Protein AF-A0A5D0CTL8-F1 (afdb_monomer_lite)

pLDDT: mean 87.92, std 17.77, range [27.97, 98.62]

Organism: NCBI:txid862114

Foldseek 3Di:
DDDDDPPPPPPLPDPDQVPPPPPPPVPDPLLVVLLVVLLVCVVVVHDLVRSLVVSLVVLVPPPDDPVVSLVSSLVSCLLLQSLQSSQVSPPPDQDPDLVSNVSNLLSCLLVVNLVVSLVVLVVCCVVPPPPDDDPVSVVVSVLSNLLSQLLCVVVVNHDDDDDPDPVSLLVSLLVCLSSVVLVSSVCSQQCQDPPDPDNDDGDLQSLLSNLVSCVSLQLPVVSVVSDVVSDCPLLVDCDPPSVVNLLSVLLVCVVVLVLVVSLVSLVSNCVVPVSPVLSVLSNLLSVLSVLLVVLVVCCVPVVDDPVVVVVSVVSNVVSVVVNVVSVVDPSHDDDRSSSVVSHPDPPPPVPPD

Sequence (353 aa):
MDKPTKNLNSNRWTFLPPAEPEGVELDSDAEAELLKQGALLGSYSASDADMAESLAESLKHLNLSPDEANGVLFRTLVRLGAYRHALDRCIASVPPAEEMFRMYLRCLFHCGEPRRALEEIGVRKEQMSDRAESEAFWAELERLELLARLTLDEKGEEISAEPRSLQETIAVIRLAVEYGQIAVATKLAAAGTAHAKPPQTSDPHLACALIRALYAEGYLDLAKEQLARLGHGFLRDNRSPFRETAYIYGEMLHDDGLYDEAAAIFESLAATCPDMAEARFAAGSCYLQAALSRLAGRISLYRPDETERAKIDKHLNELNQALEIISTVPWHTEWTYAQRRNFPRKDDDHRPH

InterPro domains:
  IPR011990 Tetratricopeptide-like helical domain superfamily [G3DSA:1.25.40.10] (44-331)

Secondary structure (DSSP, 8-state):
-PPP------------SS---TT---S-HHHHHHHHHHHHHHHTT--HHHHHHHHHHHHTTS---HHHHHHHHHHHHHHTT-HHHHHHHS-SS--SSHHHHHHHHHHHHHTT-HHHHHHHHHHHHHHTTTS---HHHHHHHHHHHHHHHHHHHHTT-S-----SSHHHHHHHHHHHHHTT-HHHHHHHHHT--TTSSSTTS--HHHHHHHHHHHHHTT-HHHHHHHHHHH-GGGGG--STTHHHHHHHHHHHHHHTT-HHHHHHHHHHHHHH-TT-HHHHHHHHHHHHHHHHHHHHHHHHHH---HHHHHHHHHHHHHHHHHHHHHHTS--SPPPPHHHHTTS----------

Structure (mmCIF, N/CA/C/O backbone):
data_AF-A0A5D0CTL8-F1
#
_entry.id   AF-A0A5D0CTL8-F1
#
loop_
_atom_site.group_PDB
_atom_site.id
_atom_site.type_symbol
_atom_site.label_atom_id
_atom_site.label_alt_id
_atom_site.label_comp_id
_atom_site.label_asym_id
_atom_site.label_entity_id
_atom_site.label_seq_id
_atom_site.pdbx_PDB_ins_code
_atom_site.Cartn_x
_atom_site.Cartn_y
_atom_site.Cartn_z
_atom_site.occupancy
_atom_site.B_iso_or_equiv
_atom_site.auth_seq_id
_atom_site.auth_comp_id
_atom_site.auth_asym_id
_atom_site.auth_atom_id
_atom_site.pdbx_PDB_model_num
ATOM 1 N N . MET A 1 1 ? 38.032 18.093 28.305 1.00 41.78 1 MET A N 1
ATOM 2 C CA . MET A 1 1 ? 36.768 17.414 28.666 1.00 41.78 1 MET A CA 1
ATOM 3 C C . MET A 1 1 ? 35.796 17.699 27.541 1.00 41.78 1 MET A C 1
ATOM 5 O O . MET A 1 1 ? 35.070 18.686 27.597 1.00 41.78 1 MET A O 1
ATOM 9 N N . ASP A 1 2 ? 35.877 16.896 26.485 1.00 35.72 2 ASP A N 1
ATOM 10 C CA . ASP A 1 2 ? 35.046 17.061 25.297 1.00 35.72 2 ASP A CA 1
ATOM 11 C C . ASP A 1 2 ? 33.645 16.535 25.581 1.00 35.72 2 ASP A C 1
ATOM 13 O O . ASP A 1 2 ? 33.457 15.392 26.003 1.00 35.72 2 ASP A O 1
ATOM 17 N N . LYS A 1 3 ? 32.655 17.411 25.410 1.00 31.06 3 LYS A N 1
ATOM 18 C CA . LYS A 1 3 ? 31.248 17.033 25.486 1.00 31.06 3 LYS A CA 1
ATOM 19 C C . LYS A 1 3 ? 30.915 16.238 24.221 1.00 31.06 3 LYS A C 1
ATOM 21 O O . LYS A 1 3 ? 31.167 16.751 23.132 1.00 31.06 3 LYS A O 1
ATOM 26 N N . PRO A 1 4 ? 30.330 15.036 24.329 1.00 35.66 4 PRO A N 1
ATOM 27 C CA . PRO A 1 4 ? 29.901 14.299 23.156 1.00 35.66 4 PRO A CA 1
ATOM 28 C C . PRO A 1 4 ? 28.738 15.056 22.512 1.00 35.66 4 PRO A C 1
ATOM 30 O O . PRO A 1 4 ? 27.681 15.248 23.119 1.00 35.66 4 PRO A O 1
ATOM 33 N N . THR A 1 5 ? 28.949 15.510 21.281 1.00 30.55 5 THR A N 1
ATOM 34 C CA . THR A 1 5 ? 27.898 15.980 20.385 1.00 30.55 5 THR A CA 1
ATOM 35 C C . THR A 1 5 ? 26.961 14.808 20.115 1.00 30.55 5 THR A C 1
ATOM 37 O O . THR A 1 5 ? 27.287 13.867 19.394 1.00 30.55 5 THR A O 1
ATOM 40 N N . LYS A 1 6 ? 25.783 14.830 20.748 1.00 33.25 6 LYS A N 1
ATOM 41 C CA . LYS A 1 6 ? 24.680 13.940 20.386 1.00 33.25 6 LYS A CA 1
ATOM 42 C C . LYS A 1 6 ? 24.258 14.303 18.967 1.00 33.25 6 LYS A C 1
ATOM 44 O O . LYS A 1 6 ? 23.601 15.319 18.761 1.00 33.25 6 LYS A O 1
ATOM 49 N N . ASN A 1 7 ? 24.663 13.474 18.012 1.00 28.08 7 ASN A N 1
ATOM 50 C CA . ASN A 1 7 ? 24.142 13.480 16.656 1.00 28.08 7 ASN A CA 1
ATOM 51 C C . ASN A 1 7 ? 22.674 13.031 16.731 1.00 28.08 7 ASN A C 1
ATOM 53 O O . ASN A 1 7 ? 22.358 11.845 16.659 1.00 28.08 7 ASN A O 1
ATOM 57 N N . LEU A 1 8 ? 21.778 13.985 16.983 1.00 29.86 8 LEU A N 1
ATOM 58 C CA . LEU A 1 8 ? 20.336 13.821 16.848 1.00 29.86 8 LEU A CA 1
ATOM 59 C C . LEU A 1 8 ? 20.000 13.878 15.353 1.00 29.86 8 LEU A C 1
ATOM 61 O O . LEU A 1 8 ? 19.366 14.818 14.890 1.00 29.86 8 LEU A O 1
ATOM 65 N N . ASN A 1 9 ? 20.414 12.857 14.599 1.00 27.97 9 ASN A N 1
ATOM 66 C CA . ASN A 1 9 ? 19.669 12.480 13.401 1.00 27.97 9 ASN A CA 1
ATOM 67 C C . ASN A 1 9 ? 18.379 11.830 13.904 1.00 27.97 9 ASN A C 1
ATOM 69 O O . ASN A 1 9 ? 18.273 10.608 14.018 1.00 27.97 9 ASN A O 1
ATOM 73 N N . SER A 1 10 ? 17.418 12.667 14.303 1.00 31.02 10 SER A N 1
ATOM 74 C CA . SER A 1 10 ? 16.042 12.223 14.438 1.00 31.02 10 SER A CA 1
ATOM 75 C C . SER A 1 10 ? 15.565 11.941 13.021 1.00 31.02 10 SER A C 1
ATOM 77 O O . SER A 1 10 ? 15.147 12.854 12.308 1.00 31.02 10 SER A O 1
ATOM 79 N N . ASN A 1 11 ? 15.670 10.686 12.593 1.00 32.16 11 ASN A N 1
ATOM 80 C CA . ASN A 1 11 ? 14.839 10.204 11.506 1.00 32.16 11 ASN A CA 1
ATOM 81 C C . ASN A 1 11 ? 13.401 10.432 11.974 1.00 32.16 11 ASN A C 1
ATOM 83 O O . ASN A 1 11 ? 12.892 9.734 12.851 1.00 32.16 11 ASN A O 1
ATOM 87 N N . ARG A 1 12 ? 12.814 11.519 11.478 1.00 32.44 12 ARG A N 1
ATOM 88 C CA . ARG A 1 12 ? 11.420 11.878 11.663 1.00 32.44 12 ARG A CA 1
ATOM 89 C C . ARG A 1 12 ? 10.669 10.866 10.812 1.00 32.44 12 ARG A C 1
ATOM 91 O O . ARG A 1 12 ? 10.484 11.065 9.622 1.00 32.44 12 ARG A O 1
ATOM 98 N N . TRP A 1 13 ? 10.396 9.707 11.398 1.00 43.66 13 TRP A N 1
ATOM 99 C CA . TRP A 1 13 ? 9.641 8.650 10.748 1.00 43.66 13 TRP A CA 1
ATOM 100 C C . TRP A 1 13 ? 8.184 9.074 10.768 1.00 43.66 13 TRP A C 1
ATOM 102 O O . TRP A 1 13 ? 7.419 8.671 11.637 1.00 43.66 13 TRP A O 1
ATOM 112 N N . THR A 1 14 ? 7.818 9.940 9.835 1.00 38.75 14 THR A N 1
ATOM 113 C CA . THR A 1 14 ? 6.444 9.979 9.371 1.00 38.75 14 THR A CA 1
ATOM 114 C C . THR A 1 14 ? 6.107 8.553 8.940 1.00 38.75 14 THR A C 1
ATOM 116 O O . THR A 1 14 ? 6.868 7.937 8.184 1.00 38.75 14 THR A O 1
ATOM 119 N N . PHE A 1 15 ? 5.010 8.001 9.462 1.00 44.38 15 PHE A N 1
ATOM 120 C CA . PHE A 1 15 ? 4.271 6.925 8.804 1.00 44.38 15 PHE A CA 1
ATOM 121 C C . PHE A 1 15 ? 3.828 7.485 7.452 1.00 44.38 15 PHE A C 1
ATOM 123 O O . PHE A 1 15 ? 2.702 7.932 7.277 1.00 44.38 15 PHE A O 1
ATOM 130 N N . LEU A 1 16 ? 4.777 7.618 6.527 1.00 36.91 16 LEU A N 1
ATOM 131 C CA . LEU A 1 16 ? 4.457 8.000 5.177 1.00 36.91 16 LEU A CA 1
ATOM 132 C C . LEU A 1 16 ? 3.704 6.796 4.599 1.00 36.91 16 LEU A C 1
ATOM 134 O O . LEU A 1 16 ? 4.170 5.661 4.789 1.00 36.91 16 LEU A O 1
ATOM 138 N N . PRO A 1 17 ? 2.595 7.009 3.867 1.00 40.16 17 PRO A N 1
ATOM 139 C CA . PRO A 1 17 ? 2.217 6.070 2.806 1.00 40.16 17 PRO A CA 1
ATOM 140 C C . PRO A 1 17 ? 3.486 5.646 2.040 1.00 40.16 17 PRO A C 1
ATOM 142 O O . PRO A 1 17 ? 4.448 6.422 2.057 1.00 40.16 17 PRO A O 1
ATOM 145 N N . PRO A 1 18 ? 3.553 4.433 1.443 1.00 42.66 18 PRO A N 1
ATOM 146 C CA . PRO A 1 18 ? 4.767 3.943 0.772 1.00 42.66 18 PRO A CA 1
ATOM 147 C C . PRO A 1 18 ? 5.396 5.099 0.023 1.00 42.66 18 PRO A C 1
ATOM 149 O O . PRO A 1 18 ? 4.688 5.688 -0.789 1.00 42.66 18 PRO A O 1
ATOM 152 N N . ALA A 1 19 ? 6.609 5.494 0.443 1.00 39.91 19 ALA A N 1
ATOM 153 C CA . ALA A 1 19 ? 7.150 6.814 0.152 1.00 39.91 19 ALA A CA 1
ATOM 154 C C . ALA A 1 19 ? 6.839 7.140 -1.303 1.00 39.91 19 ALA A C 1
ATOM 156 O O . ALA A 1 19 ? 7.394 6.489 -2.193 1.00 39.91 19 ALA A O 1
ATOM 157 N N . GLU A 1 20 ? 5.901 8.070 -1.539 1.00 43.56 20 GLU A N 1
ATOM 158 C CA . GLU A 1 20 ? 5.804 8.655 -2.865 1.00 43.56 20 GLU A CA 1
ATOM 159 C C . GLU A 1 20 ? 7.230 9.106 -3.144 1.00 43.56 20 GLU A C 1
ATOM 161 O O . GLU A 1 20 ? 7.790 9.784 -2.274 1.00 43.56 20 GLU A O 1
ATOM 166 N N . PRO A 1 21 ? 7.869 8.591 -4.211 1.00 46.09 21 PRO A N 1
ATOM 167 C CA . PRO A 1 21 ? 9.310 8.683 -4.383 1.00 46.09 21 PRO A CA 1
ATOM 168 C C . PRO A 1 21 ? 9.728 10.123 -4.099 1.00 46.09 21 PRO A C 1
ATOM 170 O O . PRO A 1 21 ? 9.297 11.035 -4.804 1.00 46.09 21 PRO A O 1
ATOM 173 N N . GLU A 1 22 ? 10.432 10.320 -2.973 1.00 36.62 22 GLU A N 1
ATOM 174 C CA . GLU A 1 22 ? 10.649 11.644 -2.388 1.00 36.62 22 GLU A CA 1
ATOM 175 C C . GLU A 1 22 ? 11.266 12.544 -3.464 1.00 36.62 22 GLU A C 1
ATOM 177 O O . GLU A 1 22 ? 12.404 12.333 -3.879 1.00 36.62 22 GLU A O 1
ATOM 182 N N . GLY A 1 23 ? 10.497 13.526 -3.941 1.00 41.72 23 GLY A N 1
ATOM 183 C CA . GLY A 1 23 ? 10.960 14.497 -4.931 1.00 41.72 23 GLY A CA 1
ATOM 184 C C . GLY A 1 23 ? 10.548 14.259 -6.384 1.00 41.72 23 GLY A C 1
ATOM 185 O O . GLY A 1 23 ? 11.044 14.984 -7.242 1.00 41.72 23 GLY A O 1
ATOM 186 N N . VAL A 1 24 ? 9.632 13.334 -6.691 1.00 46.97 24 VAL A N 1
ATOM 187 C CA . VAL A 1 24 ? 8.943 13.385 -7.991 1.00 46.97 24 VAL A CA 1
ATOM 188 C C . VAL A 1 24 ? 7.850 14.445 -7.881 1.00 46.97 24 VAL A C 1
ATOM 190 O O . VAL A 1 24 ? 6.705 14.136 -7.551 1.00 46.97 24 VAL A O 1
ATOM 193 N N . GLU A 1 25 ? 8.212 15.718 -8.099 1.00 50.00 25 GLU A N 1
ATOM 194 C CA . GLU A 1 25 ? 7.218 16.731 -8.466 1.00 50.00 25 GLU A CA 1
ATOM 195 C C . GLU A 1 25 ? 6.338 16.089 -9.543 1.00 50.00 25 GLU A C 1
ATOM 197 O O . GLU A 1 25 ? 6.860 15.525 -10.504 1.00 50.00 25 GLU A O 1
ATOM 202 N N . LEU A 1 26 ? 5.018 16.054 -9.332 1.00 54.09 26 LEU A N 1
ATOM 203 C CA . LEU A 1 26 ? 4.078 15.625 -10.363 1.00 54.09 26 LEU A CA 1
ATOM 204 C C . LEU A 1 26 ? 4.357 16.510 -11.576 1.00 54.09 26 LEU A C 1
ATOM 206 O O . LEU A 1 26 ? 3.911 17.652 -11.623 1.00 54.09 26 LEU A O 1
ATOM 210 N N . ASP A 1 27 ? 5.142 15.981 -12.515 1.00 59.50 27 ASP A N 1
ATOM 211 C CA . ASP A 1 27 ? 5.847 16.737 -13.561 1.00 59.50 27 ASP A CA 1
ATOM 212 C C . ASP A 1 27 ? 4.871 17.435 -14.532 1.00 59.50 27 ASP A C 1
ATOM 214 O O . ASP A 1 27 ? 5.261 18.169 -15.436 1.00 59.50 27 ASP A O 1
ATOM 218 N N . SER A 1 28 ? 3.562 17.223 -14.350 1.00 80.31 28 SER A N 1
ATOM 219 C CA . SER A 1 28 ? 2.508 18.036 -14.942 1.00 80.31 28 SER A CA 1
ATOM 220 C C . SER A 1 28 ? 1.191 17.919 -14.162 1.00 80.31 28 SER A C 1
ATOM 222 O O . SER A 1 28 ? 0.794 16.824 -13.759 1.00 80.31 28 SER A O 1
ATOM 224 N N . ASP A 1 29 ? 0.439 19.022 -14.071 1.00 91.06 29 ASP A N 1
ATOM 225 C CA . ASP A 1 29 ? -0.968 19.045 -13.619 1.00 91.06 29 ASP A CA 1
ATOM 226 C C . ASP A 1 29 ? -1.846 18.019 -14.370 1.00 91.06 29 ASP A C 1
ATOM 228 O O . ASP A 1 29 ? -2.849 17.528 -13.851 1.00 91.06 29 ASP A O 1
ATOM 232 N N . ALA A 1 30 ? -1.443 17.662 -15.595 1.00 92.12 30 ALA A N 1
ATOM 233 C CA . ALA A 1 30 ? -2.101 16.662 -16.426 1.00 92.12 30 ALA A CA 1
ATOM 234 C C . ALA A 1 30 ? -2.090 15.263 -15.795 1.00 92.12 30 ALA A C 1
ATOM 236 O O . ALA A 1 30 ? -3.110 14.579 -15.814 1.00 92.12 30 ALA A O 1
ATOM 237 N N . GLU A 1 31 ? -0.961 14.832 -15.229 1.00 93.88 31 GLU A N 1
ATOM 238 C CA . GLU A 1 31 ? -0.855 13.505 -14.616 1.00 93.88 31 GLU A CA 1
ATOM 239 C C . GLU A 1 31 ? -1.749 13.399 -13.373 1.00 93.88 31 GLU A C 1
ATOM 241 O O . GLU A 1 31 ? -2.466 12.414 -13.211 1.00 93.88 31 GLU A O 1
ATOM 246 N N . ALA A 1 32 ? -1.778 14.440 -12.537 1.00 93.88 32 ALA A N 1
ATOM 247 C CA . ALA A 1 32 ? -2.637 14.492 -11.354 1.00 93.88 32 ALA A CA 1
ATOM 248 C C . ALA A 1 32 ? -4.134 14.411 -11.715 1.00 93.88 32 ALA A C 1
ATOM 250 O O . ALA A 1 32 ? -4.887 13.655 -11.092 1.00 93.88 32 ALA A O 1
ATOM 251 N N . GLU A 1 33 ? -4.567 15.143 -12.748 1.00 95.75 33 GLU A N 1
ATOM 252 C CA . GLU A 1 33 ? -5.960 15.107 -13.206 1.00 95.75 33 GLU A CA 1
ATOM 253 C C . GLU A 1 33 ? -6.328 13.739 -13.799 1.00 95.75 33 GLU A C 1
ATOM 255 O O . GLU A 1 33 ? -7.396 13.200 -13.502 1.00 95.75 33 GLU A O 1
ATOM 260 N N . LEU A 1 34 ? -5.426 13.118 -14.566 1.00 96.38 34 LEU A N 1
ATOM 261 C CA . LEU A 1 34 ? -5.650 11.777 -15.110 1.00 96.38 34 LEU A CA 1
ATOM 262 C C . LEU A 1 34 ? -5.671 10.699 -14.024 1.00 96.38 34 LEU A C 1
ATOM 264 O O . LEU A 1 34 ? -6.481 9.779 -14.113 1.00 96.38 34 LEU A O 1
ATOM 268 N N . LEU A 1 35 ? -4.845 10.809 -12.979 1.00 96.31 35 LEU A N 1
ATOM 269 C CA . LEU A 1 35 ? -4.902 9.906 -11.825 1.00 96.31 35 LEU A CA 1
ATOM 270 C C . LEU A 1 35 ? -6.258 9.997 -11.125 1.00 96.31 35 LEU A C 1
ATOM 272 O O . LEU A 1 35 ? -6.870 8.972 -10.819 1.00 96.31 35 LEU A O 1
ATOM 276 N N . LYS A 1 36 ? -6.769 11.215 -10.927 1.00 96.00 36 LYS A N 1
ATOM 277 C CA . LYS A 1 36 ? -8.095 11.446 -10.350 1.00 96.00 36 LYS A CA 1
ATOM 278 C C . LYS A 1 36 ? -9.208 10.886 -11.241 1.00 96.00 36 LYS A C 1
ATOM 280 O O . LYS A 1 36 ? -10.100 10.202 -10.737 1.00 96.00 36 LYS A O 1
ATOM 285 N N . GLN A 1 37 ? -9.148 11.128 -12.552 1.00 97.31 37 GLN A N 1
ATOM 286 C CA . GLN A 1 37 ? -10.101 10.575 -13.519 1.00 97.31 37 GLN A CA 1
ATOM 287 C C . GLN A 1 37 ? -10.050 9.040 -13.538 1.00 97.31 37 GLN A C 1
ATOM 289 O O . GLN A 1 37 ? -11.091 8.389 -13.485 1.00 97.31 37 GLN A O 1
ATOM 294 N N . GLY A 1 38 ? -8.855 8.452 -13.569 1.00 97.19 38 GLY A N 1
ATOM 295 C CA . GLY A 1 38 ? -8.651 7.006 -13.576 1.00 97.19 38 GLY A CA 1
ATOM 296 C C . GLY A 1 38 ? -9.162 6.337 -12.302 1.00 97.19 38 GLY A C 1
ATOM 297 O O . GLY A 1 38 ? -9.884 5.344 -12.377 1.00 97.19 38 GLY A O 1
ATOM 298 N N . ALA A 1 39 ? -8.887 6.927 -11.136 1.00 95.25 39 ALA A N 1
ATOM 299 C CA . ALA A 1 39 ? -9.429 6.459 -9.863 1.00 95.25 39 ALA A CA 1
ATOM 300 C C . ALA A 1 39 ? -10.966 6.539 -9.824 1.00 95.25 39 ALA A C 1
ATOM 302 O O . ALA A 1 39 ? -11.623 5.628 -9.312 1.00 95.25 39 ALA A O 1
ATOM 303 N N . LEU A 1 40 ? -11.554 7.592 -10.407 1.00 96.25 40 LEU A N 1
ATOM 304 C CA . LEU A 1 40 ? -13.005 7.733 -10.520 1.00 96.25 40 LEU A CA 1
ATOM 305 C C . LEU A 1 40 ? -13.606 6.641 -11.420 1.00 96.25 40 LEU A C 1
ATOM 307 O O . LEU A 1 40 ? -14.538 5.960 -10.996 1.00 96.25 40 LEU A O 1
ATOM 311 N N . LEU A 1 41 ? -13.053 6.425 -12.619 1.00 96.31 41 LEU A N 1
ATOM 312 C CA . LEU A 1 41 ? -13.470 5.349 -13.534 1.00 96.31 41 LEU A CA 1
ATOM 313 C C . LEU A 1 41 ? -13.394 3.978 -12.857 1.00 96.31 41 LEU A C 1
ATOM 315 O O . LEU A 1 41 ? -14.318 3.171 -12.947 1.00 96.31 41 LEU A O 1
ATOM 319 N N . GLY A 1 42 ? -12.317 3.758 -12.114 1.00 93.38 42 GLY A N 1
ATOM 320 C CA . GLY A 1 42 ? -12.112 2.572 -11.310 1.00 93.38 42 GLY A CA 1
ATOM 321 C C . GLY A 1 42 ? -13.183 2.331 -10.251 1.00 93.38 42 GLY A C 1
ATOM 322 O O . GLY A 1 42 ? -13.665 1.211 -10.096 1.00 93.38 42 GLY A O 1
ATOM 323 N N . SER A 1 43 ? -13.627 3.387 -9.562 1.00 91.88 43 SER A N 1
ATOM 324 C CA . SER A 1 43 ? -14.717 3.274 -8.583 1.00 91.88 43 SER A CA 1
ATOM 325 C C . SER A 1 43 ? -16.068 2.915 -9.219 1.00 91.88 43 SER A C 1
ATOM 327 O O . SER A 1 43 ? -16.917 2.319 -8.558 1.00 91.88 43 SER A O 1
ATOM 329 N N . TYR A 1 44 ? -16.239 3.183 -10.519 1.00 94.62 44 TYR A N 1
ATOM 330 C CA . TYR A 1 44 ? -17.366 2.711 -11.330 1.00 94.62 44 TYR A CA 1
ATOM 331 C C . TYR A 1 44 ? -17.141 1.330 -11.966 1.00 94.62 44 TYR A C 1
ATOM 333 O O . TYR A 1 44 ? -17.900 0.936 -12.848 1.00 94.62 44 TYR A O 1
ATOM 341 N N . SER A 1 45 ? -16.137 0.572 -11.511 1.00 93.31 45 SER A N 1
ATOM 342 C CA . SER A 1 45 ? -15.815 -0.772 -12.016 1.00 93.31 45 SER A CA 1
ATOM 343 C C . SER A 1 45 ? -15.478 -0.819 -13.514 1.00 93.31 45 SER A C 1
ATOM 345 O O . SER A 1 45 ? -15.703 -1.841 -14.163 1.00 93.31 45 SER A O 1
ATOM 347 N N . ALA A 1 46 ? -14.944 0.272 -14.078 1.00 95.38 46 ALA A N 1
ATOM 348 C CA . ALA A 1 46 ? -14.417 0.257 -15.440 1.00 95.38 46 ALA A CA 1
ATOM 349 C C . ALA A 1 46 ? -13.284 -0.775 -15.561 1.00 95.38 46 ALA A C 1
ATOM 351 O O . ALA A 1 46 ? -12.464 -0.915 -14.648 1.00 95.38 46 ALA A O 1
ATOM 352 N N . SER A 1 47 ? -13.224 -1.485 -16.691 1.00 96.56 47 SER A N 1
ATOM 353 C CA . SER A 1 47 ? -12.099 -2.379 -16.961 1.00 96.56 47 SER A CA 1
ATOM 354 C C . SER A 1 47 ? -10.813 -1.572 -17.167 1.00 96.56 47 SER A C 1
ATOM 356 O O . SER A 1 47 ? -10.854 -0.397 -17.538 1.00 96.56 47 SER A O 1
ATOM 358 N N . ASP A 1 48 ? -9.652 -2.199 -16.970 1.00 96.81 48 ASP A N 1
ATOM 359 C CA . ASP A 1 48 ? -8.370 -1.521 -17.204 1.00 96.81 48 ASP A CA 1
ATOM 360 C C . ASP A 1 48 ? -8.212 -1.074 -18.671 1.00 96.81 48 ASP A C 1
ATOM 362 O O . ASP A 1 48 ? -7.563 -0.064 -18.942 1.00 96.81 48 ASP A O 1
ATOM 366 N N . ALA A 1 49 ? -8.845 -1.788 -19.610 1.00 97.19 49 ALA A N 1
ATOM 367 C CA . ALA A 1 49 ? -8.874 -1.429 -21.023 1.00 97.19 49 ALA A CA 1
ATOM 368 C C . ALA A 1 49 ? -9.693 -0.152 -21.266 1.00 97.19 49 ALA A C 1
ATOM 370 O O . ALA A 1 49 ? -9.183 0.786 -21.881 1.00 97.19 49 ALA A O 1
ATOM 371 N N . ASP A 1 50 ? -10.918 -0.089 -20.730 1.00 97.62 50 ASP A N 1
ATOM 372 C CA . ASP A 1 50 ? -11.792 1.089 -20.852 1.00 97.62 50 ASP A CA 1
ATOM 373 C C . ASP A 1 50 ? -11.162 2.309 -20.173 1.00 97.62 50 ASP A C 1
ATOM 375 O O . ASP A 1 50 ? -11.210 3.427 -20.690 1.00 97.62 50 ASP A O 1
ATOM 379 N N . MET A 1 51 ? -10.524 2.090 -19.018 1.00 97.62 51 MET A N 1
ATOM 380 C CA . MET A 1 51 ? -9.773 3.117 -18.306 1.00 97.62 51 MET A CA 1
ATOM 381 C C . MET A 1 51 ? -8.623 3.647 -19.167 1.00 97.62 51 MET A C 1
ATOM 383 O O . MET A 1 51 ? -8.505 4.857 -19.348 1.00 97.62 51 MET A O 1
ATOM 387 N N . ALA A 1 52 ? -7.800 2.765 -19.741 1.00 97.44 52 ALA A N 1
ATOM 388 C CA . ALA A 1 52 ? -6.686 3.167 -20.594 1.00 97.44 52 ALA A CA 1
ATOM 389 C C . ALA A 1 52 ? -7.141 3.913 -21.856 1.00 97.44 52 ALA A C 1
ATOM 391 O O . ALA A 1 52 ? -6.502 4.891 -22.245 1.00 97.44 52 ALA A O 1
ATOM 392 N N . GLU A 1 53 ? -8.239 3.490 -22.485 1.00 97.81 53 GLU A N 1
ATOM 393 C CA . GLU A 1 53 ? -8.808 4.178 -23.647 1.00 97.81 53 GLU A CA 1
ATOM 394 C C . GLU A 1 53 ? -9.366 5.557 -23.276 1.00 97.81 53 GLU A C 1
ATOM 396 O O . GLU A 1 53 ? -9.048 6.543 -23.942 1.00 97.81 53 GLU A O 1
ATOM 401 N N . SER A 1 54 ? -10.115 5.657 -22.175 1.00 97.88 54 SER A N 1
ATOM 402 C CA . SER A 1 54 ? -10.675 6.929 -21.712 1.00 97.88 54 SER A CA 1
ATOM 403 C C . SER A 1 54 ? -9.590 7.943 -21.342 1.00 97.88 54 SER A C 1
ATOM 405 O O . SER A 1 54 ? -9.691 9.106 -21.731 1.00 97.88 54 SER A O 1
ATOM 407 N N . LEU A 1 55 ? -8.536 7.516 -20.640 1.00 97.50 55 LEU A N 1
ATOM 408 C CA . LEU A 1 55 ? -7.413 8.391 -20.290 1.00 97.50 55 LEU A CA 1
ATOM 409 C C . LEU A 1 55 ? -6.615 8.814 -21.532 1.00 97.50 55 LEU A C 1
ATOM 411 O O . LEU A 1 55 ? -6.201 9.969 -21.637 1.00 97.50 55 LEU A O 1
ATOM 415 N N . ALA A 1 56 ? -6.441 7.911 -22.502 1.00 96.88 56 ALA A N 1
ATOM 416 C CA . ALA A 1 56 ? -5.814 8.240 -23.779 1.00 96.88 56 ALA A CA 1
ATOM 417 C C . ALA A 1 56 ? -6.631 9.264 -24.586 1.00 96.88 56 ALA A C 1
ATOM 419 O O . ALA A 1 56 ? -6.044 10.118 -25.248 1.00 96.88 56 ALA A O 1
ATOM 420 N N . GLU A 1 57 ? -7.965 9.202 -24.535 1.00 97.50 57 GLU A N 1
ATOM 421 C CA . GLU A 1 57 ? -8.832 10.198 -25.173 1.00 97.50 57 GLU A CA 1
ATOM 422 C C . GLU A 1 57 ? -8.707 11.566 -24.492 1.00 97.50 57 GLU A C 1
ATOM 424 O O . GLU A 1 57 ? -8.500 12.565 -25.180 1.00 97.50 57 GLU A O 1
ATOM 429 N N . SER A 1 58 ? -8.725 11.614 -23.153 1.00 97.00 58 SER A N 1
ATOM 430 C CA . SER A 1 58 ? -8.523 12.856 -22.389 1.00 97.00 58 SER A CA 1
ATOM 431 C C . SER A 1 58 ? -7.217 13.565 -22.766 1.00 97.00 58 SER A C 1
ATOM 433 O O . SER A 1 58 ? -7.187 14.789 -22.907 1.00 97.00 58 SER A O 1
ATOM 435 N N . LEU A 1 59 ? -6.143 12.803 -22.993 1.00 96.12 59 LEU A N 1
ATOM 436 C CA . LEU A 1 59 ? -4.839 13.337 -23.388 1.00 96.12 59 LEU A CA 1
ATOM 437 C C . LEU A 1 59 ? -4.838 14.032 -24.755 1.00 96.12 59 LEU A C 1
ATOM 439 O O . LEU A 1 59 ? -4.042 14.947 -24.948 1.00 96.12 59 LEU A O 1
ATOM 443 N N . LYS A 1 60 ? -5.732 13.674 -25.689 1.00 96.31 60 LYS A N 1
ATOM 444 C CA . LYS A 1 60 ? -5.809 14.322 -27.017 1.00 96.31 60 LYS A CA 1
ATOM 445 C C . LYS A 1 60 ? -6.213 15.793 -26.941 1.00 96.31 60 LYS A C 1
ATOM 447 O O . LYS A 1 60 ? -5.991 16.542 -27.890 1.00 96.31 60 LYS A O 1
ATOM 452 N N . HIS A 1 61 ? -6.832 16.199 -25.836 1.00 95.44 61 HIS A N 1
ATOM 453 C CA . HIS A 1 61 ? -7.220 17.584 -25.586 1.00 95.44 61 HIS A CA 1
ATOM 454 C C . HIS A 1 61 ? -6.103 18.408 -24.940 1.00 95.44 61 HIS A C 1
ATOM 456 O O . HIS A 1 61 ? -6.214 19.632 -24.866 1.00 95.44 61 HIS A O 1
ATOM 462 N N . LEU A 1 62 ? -5.027 17.757 -24.492 1.00 92.44 62 LEU A N 1
ATOM 463 C CA . LEU A 1 62 ? -3.835 18.422 -23.994 1.00 92.44 62 LEU A CA 1
ATOM 464 C C . LEU A 1 62 ? -2.878 18.635 -25.170 1.00 92.44 62 LEU A C 1
ATOM 466 O O . LEU A 1 62 ? -2.650 17.730 -25.967 1.00 92.44 62 LEU A O 1
ATOM 470 N N . ASN A 1 63 ? -2.308 19.834 -25.295 1.00 94.00 63 ASN A N 1
ATOM 471 C CA . ASN A 1 63 ? -1.369 20.184 -26.370 1.00 94.00 63 ASN A CA 1
ATOM 472 C C . ASN A 1 63 ? 0.025 19.550 -26.157 1.00 94.00 63 ASN A C 1
ATOM 474 O O . ASN A 1 63 ? 1.036 20.247 -26.214 1.00 94.00 63 ASN A O 1
ATOM 478 N N . LEU A 1 64 ? 0.077 18.252 -25.860 1.00 93.25 64 LEU A N 1
ATOM 479 C CA . LEU A 1 64 ? 1.297 17.478 -25.642 1.00 93.25 64 LEU A CA 1
ATOM 480 C C . LEU A 1 64 ? 1.765 16.843 -26.953 1.00 93.25 64 LEU A C 1
ATOM 482 O O . LEU A 1 64 ? 0.958 16.509 -27.826 1.00 93.25 64 LEU A O 1
ATOM 486 N N . SER A 1 65 ? 3.073 16.635 -27.093 1.00 92.75 65 SER A N 1
ATOM 487 C CA . SER A 1 65 ? 3.585 15.781 -28.164 1.00 92.75 65 SER A CA 1
ATOM 488 C C . SER A 1 65 ? 3.146 14.319 -27.953 1.00 92.75 65 SER A C 1
ATOM 490 O O . SER A 1 65 ? 2.858 13.916 -26.822 1.00 92.75 65 SER A O 1
ATOM 492 N N . PRO A 1 66 ? 3.105 13.486 -29.011 1.00 91.81 66 PRO A N 1
ATOM 493 C CA . PRO A 1 66 ? 2.747 12.074 -28.872 1.00 91.81 66 PRO A CA 1
ATOM 494 C C . PRO A 1 66 ? 3.610 11.312 -27.855 1.00 91.81 66 PRO A C 1
ATOM 496 O O . PRO A 1 66 ? 3.088 10.480 -27.116 1.00 91.81 66 PRO A O 1
ATOM 499 N N . ASP A 1 67 ? 4.909 11.614 -27.783 1.00 90.38 67 ASP A N 1
ATOM 500 C CA . ASP A 1 67 ? 5.837 10.952 -26.859 1.00 90.38 67 ASP A CA 1
ATOM 501 C C . ASP A 1 67 ? 5.590 11.373 -25.404 1.00 90.38 67 ASP A C 1
ATOM 503 O O . ASP A 1 67 ? 5.550 10.523 -24.514 1.00 90.38 67 ASP A O 1
ATOM 507 N N . GLU A 1 68 ? 5.345 12.664 -25.159 1.00 91.00 68 GLU A N 1
ATOM 508 C CA . GLU A 1 68 ? 4.973 13.173 -23.832 1.00 91.00 68 GLU A CA 1
ATOM 509 C C . GLU A 1 68 ? 3.633 12.595 -23.370 1.00 91.00 68 GLU A C 1
ATOM 511 O O . GLU A 1 68 ? 3.532 12.105 -22.246 1.00 91.00 68 GLU A O 1
ATOM 516 N N . ALA A 1 69 ? 2.620 12.591 -24.243 1.00 93.25 69 ALA A N 1
ATOM 517 C CA . ALA A 1 69 ? 1.308 12.028 -23.939 1.00 93.25 69 ALA A CA 1
ATOM 518 C C . ALA A 1 69 ? 1.405 10.533 -23.597 1.00 93.25 69 ALA A C 1
ATOM 520 O O . ALA A 1 69 ? 0.828 10.089 -22.605 1.00 93.25 69 ALA A O 1
ATOM 521 N N . ASN A 1 70 ? 2.180 9.759 -24.365 1.00 92.94 70 ASN A N 1
ATOM 522 C CA . ASN A 1 70 ? 2.420 8.345 -24.071 1.00 92.94 70 ASN A CA 1
ATOM 523 C C . ASN A 1 70 ? 3.167 8.147 -22.746 1.00 92.94 70 ASN A C 1
ATOM 525 O O . ASN A 1 70 ? 2.820 7.246 -21.984 1.00 92.94 70 ASN A O 1
ATOM 529 N N . GLY A 1 71 ? 4.155 8.994 -22.444 1.00 92.62 71 GLY A N 1
ATOM 530 C CA . GLY A 1 71 ? 4.870 8.967 -21.168 1.00 92.62 71 GLY A CA 1
ATOM 531 C C . GLY A 1 71 ? 3.947 9.229 -19.975 1.00 92.62 71 GLY A C 1
ATOM 532 O O . GLY A 1 71 ? 3.948 8.452 -19.020 1.00 92.62 71 GLY A O 1
ATOM 533 N N . VAL A 1 72 ? 3.113 10.272 -20.054 1.00 93.94 72 VAL A N 1
ATOM 534 C CA . VAL A 1 72 ? 2.117 10.605 -19.020 1.00 93.94 72 VAL A CA 1
ATOM 535 C C . VAL A 1 72 ? 1.099 9.473 -18.859 1.00 93.94 72 VAL A C 1
ATOM 537 O O . VAL A 1 72 ? 0.828 9.050 -17.733 1.00 93.94 72 VAL A O 1
ATOM 540 N N . LEU A 1 73 ? 0.569 8.933 -19.964 1.00 95.44 73 LEU A N 1
ATOM 541 C CA . LEU A 1 73 ? -0.377 7.815 -19.929 1.00 95.44 73 LEU A CA 1
ATOM 542 C C . LEU A 1 73 ? 0.236 6.583 -19.263 1.00 95.44 73 LEU A C 1
ATOM 544 O O . LEU A 1 73 ? -0.396 5.969 -18.407 1.00 95.44 73 LEU A O 1
ATOM 548 N N . PHE A 1 74 ? 1.469 6.234 -19.635 1.00 95.50 74 PHE A N 1
ATOM 549 C CA . PHE A 1 74 ? 2.183 5.095 -19.075 1.00 95.50 74 PHE A CA 1
ATOM 550 C C . PHE A 1 74 ? 2.332 5.217 -17.554 1.00 95.50 74 PHE A C 1
ATOM 552 O O . PHE A 1 74 ? 1.893 4.321 -16.833 1.00 95.50 74 PHE A O 1
ATOM 559 N N . ARG A 1 75 ? 2.872 6.341 -17.055 1.00 95.00 75 ARG A N 1
ATOM 560 C CA . ARG A 1 75 ? 3.032 6.571 -15.607 1.00 95.00 75 ARG A CA 1
ATOM 561 C C . ARG A 1 75 ? 1.699 6.520 -14.872 1.00 95.00 75 ARG A C 1
ATOM 563 O O . ARG A 1 75 ? 1.588 5.851 -13.844 1.00 95.00 75 ARG A O 1
ATOM 570 N N . THR A 1 76 ? 0.675 7.156 -15.441 1.00 96.19 76 THR A N 1
ATOM 571 C CA . THR A 1 76 ? -0.682 7.156 -14.885 1.00 96.19 76 THR A CA 1
ATOM 572 C C . THR A 1 76 ? -1.215 5.729 -14.747 1.00 96.19 76 THR A C 1
ATOM 574 O O . THR A 1 76 ? -1.669 5.341 -13.674 1.00 96.19 76 THR A O 1
ATOM 577 N N . LEU A 1 77 ? -1.117 4.907 -15.797 1.00 96.94 77 LEU A N 1
ATOM 578 C CA . LEU A 1 77 ? -1.604 3.525 -15.771 1.00 96.94 77 LEU A CA 1
ATOM 579 C C . LEU A 1 77 ? -0.842 2.651 -14.767 1.00 96.94 77 LEU A C 1
ATOM 581 O O . LEU A 1 77 ? -1.466 1.855 -14.066 1.00 96.94 77 LEU A O 1
ATOM 585 N N . VAL A 1 78 ? 0.478 2.823 -14.642 1.00 96.19 78 VAL A N 1
ATOM 586 C CA . VAL A 1 78 ? 1.290 2.121 -13.630 1.00 96.19 78 VAL A CA 1
ATOM 587 C C . VAL A 1 78 ? 0.839 2.493 -12.216 1.00 96.19 78 VAL A C 1
ATOM 589 O O . VAL A 1 78 ? 0.613 1.606 -11.393 1.00 96.19 78 VAL A O 1
ATOM 592 N N . ARG A 1 79 ? 0.646 3.789 -11.942 1.00 95.75 79 ARG A N 1
ATOM 593 C CA . ARG A 1 79 ? 0.181 4.315 -10.644 1.00 95.75 79 ARG A CA 1
ATOM 594 C C . ARG A 1 79 ? -1.267 3.934 -10.317 1.00 95.75 79 ARG A C 1
ATOM 596 O O . ARG A 1 79 ? -1.639 3.883 -9.149 1.00 95.75 79 ARG A O 1
ATOM 603 N N . LEU A 1 80 ? -2.076 3.619 -11.329 1.00 96.56 80 LEU A N 1
ATOM 604 C CA . LEU A 1 80 ? -3.421 3.056 -11.169 1.00 96.56 80 LEU A CA 1
ATOM 605 C C . LEU A 1 80 ? -3.428 1.520 -11.048 1.00 96.56 80 LEU A C 1
ATOM 607 O O . LEU A 1 80 ? -4.483 0.933 -10.805 1.00 96.56 80 LEU A O 1
ATOM 611 N N . GLY A 1 81 ? -2.279 0.856 -11.209 1.00 96.62 81 GLY A N 1
ATOM 612 C CA . GLY A 1 81 ? -2.161 -0.604 -11.163 1.00 96.62 81 GLY A CA 1
ATOM 613 C C . GLY A 1 81 ? -2.641 -1.326 -12.431 1.00 96.62 81 GLY A C 1
ATOM 614 O O . GLY A 1 81 ? -2.831 -2.541 -12.409 1.00 96.62 81 GLY A O 1
ATOM 615 N N . ALA A 1 82 ? -2.831 -0.614 -13.546 1.00 97.12 82 ALA A N 1
ATOM 616 C CA . ALA A 1 82 ? -3.233 -1.164 -14.846 1.00 97.12 82 ALA A CA 1
ATOM 617 C C . ALA A 1 82 ? -2.010 -1.663 -15.650 1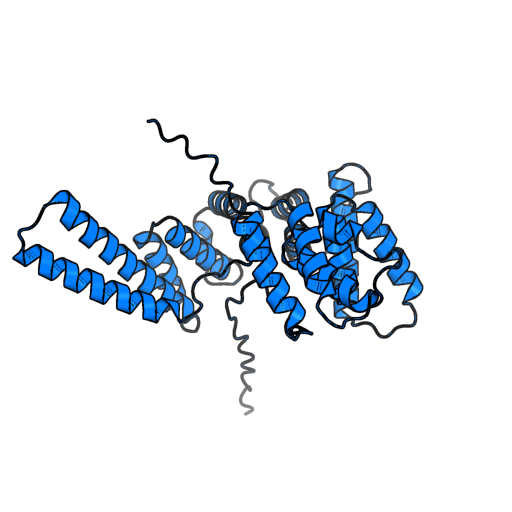.00 97.12 82 ALA A C 1
ATOM 619 O O . ALA A 1 82 ? -1.767 -1.255 -16.790 1.00 97.12 82 ALA A O 1
ATOM 620 N N . TYR A 1 83 ? -1.204 -2.538 -15.039 1.00 96.81 83 TYR A N 1
ATOM 621 C CA . TYR A 1 83 ? 0.153 -2.866 -15.496 1.00 96.81 83 TYR A CA 1
ATOM 622 C C . TYR A 1 83 ? 0.238 -3.460 -16.907 1.00 96.81 83 TYR A C 1
ATOM 624 O O . TYR A 1 83 ? 1.139 -3.086 -17.656 1.00 96.81 83 TYR A O 1
ATOM 632 N N . ARG A 1 84 ? -0.689 -4.351 -17.294 1.00 96.94 84 ARG A N 1
ATOM 633 C CA . ARG A 1 84 ? -0.707 -4.954 -18.642 1.00 96.94 84 ARG A CA 1
ATOM 634 C C . ARG A 1 84 ? -0.928 -3.895 -19.719 1.00 96.94 84 ARG A C 1
ATOM 636 O O . ARG A 1 84 ? -0.178 -3.844 -20.683 1.00 96.94 84 ARG A O 1
ATOM 643 N N . HIS A 1 85 ? -1.900 -3.011 -19.517 1.00 96.56 85 HIS A N 1
ATOM 644 C CA . HIS A 1 85 ? -2.198 -1.951 -20.477 1.00 96.56 85 HIS A CA 1
ATOM 645 C C . HIS A 1 85 ? -1.117 -0.871 -20.505 1.00 96.56 85 HIS A C 1
ATOM 647 O O . HIS A 1 85 ? -0.830 -0.331 -21.570 1.00 96.56 85 HIS A O 1
ATOM 653 N N . ALA A 1 86 ? -0.473 -0.586 -19.369 1.00 96.19 86 ALA A N 1
ATOM 654 C CA . ALA A 1 86 ? 0.734 0.231 -19.361 1.00 96.19 86 ALA A CA 1
ATOM 655 C C . ALA A 1 86 ? 1.844 -0.419 -20.207 1.00 96.19 86 ALA A C 1
ATOM 657 O O . ALA A 1 86 ? 2.446 0.247 -21.046 1.00 96.19 86 ALA A O 1
ATOM 658 N N . LEU A 1 87 ? 2.074 -1.728 -20.049 1.00 95.50 87 LEU A N 1
ATOM 659 C CA . LEU A 1 87 ? 3.092 -2.466 -20.799 1.00 95.50 87 LEU A CA 1
ATOM 660 C C . LEU A 1 87 ? 2.826 -2.457 -22.312 1.00 95.50 87 LEU A C 1
ATOM 662 O O . LEU A 1 87 ? 3.746 -2.180 -23.076 1.00 95.50 87 LEU A O 1
ATOM 666 N N . ASP A 1 88 ? 1.579 -2.678 -22.736 1.00 94.12 88 ASP A N 1
ATOM 667 C CA . ASP A 1 88 ? 1.170 -2.665 -24.152 1.00 94.12 88 ASP A CA 1
ATOM 668 C C . ASP A 1 88 ? 1.359 -1.290 -24.818 1.00 94.12 88 ASP A C 1
ATOM 670 O O . ASP A 1 88 ? 1.481 -1.187 -26.040 1.00 94.12 88 ASP A O 1
ATOM 674 N N . ARG A 1 89 ? 1.362 -0.218 -24.017 1.00 88.44 89 ARG A N 1
ATOM 675 C CA . ARG A 1 89 ? 1.569 1.168 -24.461 1.00 88.44 89 ARG A CA 1
ATOM 676 C C . ARG A 1 89 ? 3.012 1.638 -24.320 1.00 88.44 89 ARG A C 1
ATOM 678 O O . ARG A 1 89 ? 3.336 2.719 -24.811 1.00 88.44 89 ARG A O 1
ATOM 685 N N . CYS A 1 90 ? 3.869 0.861 -23.661 1.00 88.12 90 CYS A N 1
ATOM 686 C CA . CYS A 1 90 ? 5.281 1.183 -23.567 1.00 88.12 90 CYS A CA 1
ATOM 687 C C . CYS A 1 90 ? 5.874 1.179 -24.985 1.00 88.12 90 CYS A C 1
ATOM 689 O O . CYS A 1 90 ? 5.696 0.224 -25.744 1.00 88.12 90 CYS A O 1
ATOM 691 N N . ILE A 1 91 ? 6.526 2.280 -25.369 1.00 74.38 91 ILE A N 1
ATOM 692 C CA . ILE A 1 91 ? 7.126 2.440 -26.699 1.00 74.38 91 ILE A CA 1
ATOM 693 C C . ILE A 1 91 ? 8.117 1.287 -26.924 1.00 74.38 91 ILE A C 1
ATOM 695 O O . ILE A 1 91 ? 8.792 0.853 -25.995 1.00 74.38 91 ILE A O 1
ATOM 699 N N . ALA A 1 92 ? 8.236 0.804 -28.165 1.00 68.38 92 ALA A N 1
ATOM 700 C CA . ALA A 1 92 ? 9.133 -0.299 -28.536 1.00 68.38 92 ALA A CA 1
ATOM 701 C C . ALA A 1 92 ? 10.613 -0.088 -28.133 1.00 68.38 92 ALA A C 1
ATOM 703 O O . ALA A 1 92 ? 11.399 -1.032 -28.172 1.00 68.38 92 ALA A O 1
ATOM 704 N N . SER A 1 93 ? 11.002 1.132 -27.752 1.00 69.31 93 SER A N 1
ATOM 705 C CA . SER A 1 93 ? 12.279 1.439 -27.116 1.00 69.31 93 SER A CA 1
ATOM 706 C C . SER A 1 93 ? 12.117 1.591 -25.603 1.00 69.31 93 SER A C 1
ATOM 708 O O . SER A 1 93 ? 11.367 2.456 -25.145 1.00 69.31 93 SER A O 1
ATOM 710 N N . VAL A 1 94 ? 12.896 0.811 -24.852 1.00 71.38 94 VAL A N 1
ATOM 711 C CA . VAL A 1 94 ? 13.047 0.916 -23.396 1.00 71.38 94 VAL A CA 1
ATOM 712 C C . VAL A 1 94 ? 13.242 2.381 -22.977 1.00 71.38 94 VAL A C 1
ATOM 714 O O . VAL A 1 94 ? 14.110 3.058 -23.543 1.00 71.38 94 VAL A O 1
ATOM 717 N N . PRO A 1 95 ? 12.484 2.888 -21.989 1.00 76.62 95 PRO A N 1
ATOM 718 C CA . PRO A 1 95 ? 12.613 4.273 -21.568 1.00 76.62 95 PRO A CA 1
ATOM 719 C C . PRO A 1 95 ? 14.036 4.600 -21.081 1.00 76.62 95 PRO A C 1
ATOM 721 O O . PRO A 1 95 ? 14.615 3.851 -20.290 1.00 76.62 95 PRO A O 1
ATOM 724 N N . PRO A 1 96 ? 14.631 5.726 -21.515 1.00 81.06 96 PRO A N 1
ATOM 725 C CA . PRO A 1 96 ? 15.995 6.068 -21.134 1.00 81.06 96 PRO A CA 1
ATOM 726 C C . PRO A 1 96 ? 16.116 6.533 -19.677 1.00 81.06 96 PRO A C 1
ATOM 728 O O . PRO A 1 96 ? 17.199 6.393 -19.122 1.00 81.06 96 PRO A O 1
ATOM 731 N N . ALA A 1 97 ? 15.055 7.066 -19.064 1.00 90.50 97 ALA A N 1
ATOM 732 C CA . ALA A 1 97 ? 15.074 7.578 -17.691 1.00 90.50 97 ALA A CA 1
ATOM 733 C C . ALA A 1 97 ? 14.970 6.453 -16.641 1.00 90.50 97 ALA A C 1
ATOM 735 O O . ALA A 1 97 ? 14.179 5.526 -16.825 1.00 90.50 97 ALA A O 1
ATOM 736 N N . GLU A 1 98 ? 15.719 6.566 -15.532 1.00 92.38 98 GLU A N 1
ATOM 737 C CA . GLU A 1 98 ? 15.745 5.576 -14.435 1.00 92.38 98 GLU A CA 1
ATOM 738 C C . GLU A 1 98 ? 14.330 5.243 -13.919 1.00 92.38 98 GLU A C 1
ATOM 740 O O . GLU A 1 98 ? 13.963 4.072 -13.824 1.00 92.38 98 GLU A O 1
ATOM 745 N N . GLU A 1 99 ? 13.501 6.258 -13.641 1.00 92.25 99 GLU A N 1
ATOM 746 C CA . GLU A 1 99 ? 12.138 6.075 -13.113 1.00 92.25 99 GLU A CA 1
ATOM 747 C C . GLU A 1 99 ? 11.233 5.307 -14.082 1.00 92.25 99 GLU A C 1
ATOM 749 O O . GLU A 1 99 ? 10.579 4.333 -13.705 1.00 92.25 99 GLU A O 1
ATOM 754 N N . MET A 1 100 ? 11.226 5.702 -15.355 1.00 92.81 100 MET A N 1
ATOM 755 C CA . MET A 1 100 ? 10.417 5.032 -16.373 1.00 92.81 100 MET A CA 1
ATOM 756 C C . MET A 1 100 ? 10.868 3.581 -16.578 1.00 92.81 100 MET A C 1
ATOM 758 O O . MET A 1 100 ? 10.035 2.706 -16.817 1.00 92.81 100 MET A O 1
ATOM 762 N N . PHE A 1 101 ? 12.171 3.305 -16.445 1.00 94.81 101 PHE A N 1
ATOM 763 C CA . PHE A 1 101 ? 12.692 1.943 -16.494 1.00 94.81 101 PHE A CA 1
ATOM 764 C C . PHE A 1 101 ? 12.243 1.108 -15.288 1.00 94.81 101 PHE A C 1
ATOM 766 O O . PHE A 1 101 ? 11.800 -0.023 -15.478 1.00 94.81 101 PHE A O 1
ATOM 773 N N . ARG A 1 102 ? 12.260 1.664 -14.065 1.00 95.38 102 ARG A N 1
ATOM 774 C CA . ARG A 1 102 ? 11.697 0.997 -12.871 1.00 95.38 102 ARG A CA 1
ATOM 775 C C . ARG A 1 102 ? 10.229 0.633 -13.073 1.00 95.38 102 ARG A C 1
ATOM 777 O O . ARG A 1 102 ? 9.836 -0.508 -12.848 1.00 95.38 102 ARG A O 1
ATOM 784 N N . MET A 1 103 ? 9.424 1.579 -13.556 1.00 95.50 103 MET A N 1
ATOM 785 C CA . MET A 1 103 ? 8.006 1.348 -13.845 1.00 95.50 103 MET A CA 1
ATOM 786 C C . MET A 1 103 ? 7.797 0.267 -14.915 1.00 95.50 103 MET A C 1
ATOM 788 O O . MET A 1 103 ? 6.916 -0.580 -14.772 1.00 95.50 103 MET A O 1
ATOM 792 N N . TYR A 1 104 ? 8.631 0.247 -15.959 1.00 96.56 104 TYR A N 1
ATOM 793 C CA . TYR A 1 104 ? 8.610 -0.801 -16.980 1.00 96.56 104 TYR A CA 1
ATOM 794 C C . TYR A 1 104 ? 8.939 -2.182 -16.399 1.00 96.56 104 TYR A C 1
ATOM 796 O O . TYR A 1 104 ? 8.190 -3.133 -16.633 1.00 96.56 104 TYR A O 1
ATOM 804 N N . LEU A 1 105 ? 9.988 -2.297 -15.578 1.00 97.25 105 LEU A N 1
ATOM 805 C CA . LEU A 1 105 ? 10.295 -3.545 -14.874 1.00 97.25 105 LEU A CA 1
ATOM 806 C C . LEU A 1 105 ? 9.123 -3.968 -13.979 1.00 97.25 105 LEU A C 1
ATOM 808 O O . LEU A 1 105 ? 8.723 -5.131 -14.011 1.00 97.25 105 LEU A O 1
ATOM 812 N N . ARG A 1 106 ? 8.507 -3.029 -13.249 1.00 97.19 106 ARG A N 1
ATOM 813 C CA . ARG A 1 106 ? 7.322 -3.300 -12.420 1.00 97.19 106 ARG A CA 1
ATOM 814 C C . ARG A 1 106 ? 6.186 -3.896 -13.247 1.00 97.19 106 ARG A C 1
ATOM 816 O O . ARG A 1 106 ? 5.635 -4.925 -12.857 1.00 97.19 106 ARG A O 1
ATOM 823 N N . CYS A 1 107 ? 5.899 -3.328 -14.417 1.00 97.00 107 CYS A N 1
ATOM 824 C CA . CYS A 1 107 ? 4.937 -3.893 -15.360 1.00 97.00 107 CYS A CA 1
ATOM 825 C C . CYS A 1 107 ? 5.276 -5.330 -15.770 1.00 97.00 107 CYS A C 1
ATOM 827 O O . CYS A 1 107 ? 4.391 -6.183 -15.736 1.00 97.00 107 CYS A O 1
ATOM 829 N N . LEU A 1 108 ? 6.532 -5.612 -16.131 1.00 97.19 108 LEU A N 1
ATOM 830 C CA . LEU A 1 108 ? 6.959 -6.954 -16.543 1.00 97.19 108 LEU A CA 1
ATOM 831 C C . LEU A 1 108 ? 6.731 -7.990 -15.437 1.00 97.19 108 LEU A C 1
ATOM 833 O O . LEU A 1 108 ? 6.165 -9.052 -15.699 1.00 97.19 108 LEU A O 1
ATOM 837 N N . PHE A 1 109 ? 7.103 -7.677 -14.195 1.00 97.69 109 PHE A N 1
ATOM 838 C CA . PHE A 1 109 ? 6.891 -8.575 -13.058 1.00 97.69 109 PHE A CA 1
ATOM 839 C C . PHE A 1 109 ? 5.402 -8.830 -12.784 1.00 97.69 109 PHE A C 1
ATOM 841 O O . PHE A 1 109 ? 4.991 -9.991 -12.708 1.00 97.69 109 PHE A O 1
ATOM 848 N N . HIS A 1 110 ? 4.578 -7.779 -12.722 1.00 96.94 110 HIS A N 1
ATOM 849 C CA . HIS A 1 110 ? 3.123 -7.910 -12.533 1.00 96.94 110 HIS A CA 1
ATOM 850 C C . HIS A 1 110 ? 2.432 -8.641 -13.695 1.00 96.94 110 HIS A C 1
ATOM 852 O O . HIS A 1 110 ? 1.409 -9.293 -13.506 1.00 96.94 110 HIS A O 1
ATOM 858 N N . CYS A 1 111 ? 3.010 -8.594 -14.897 1.00 97.00 111 CYS A N 1
ATOM 859 C CA . CYS A 1 111 ? 2.533 -9.331 -16.068 1.00 97.00 111 CYS A CA 1
ATOM 860 C C . CYS A 1 111 ? 3.051 -10.776 -16.154 1.00 97.00 111 CYS A C 1
ATOM 862 O O . CYS A 1 111 ? 2.705 -11.483 -17.106 1.00 97.00 111 CYS A O 1
ATOM 864 N N . GLY A 1 112 ? 3.856 -11.226 -15.185 1.00 96.62 112 GLY A N 1
ATOM 865 C CA . GLY A 1 112 ? 4.404 -12.579 -15.145 1.00 96.62 112 GLY A CA 1
ATOM 866 C C . GLY A 1 112 ? 5.562 -12.820 -16.118 1.00 96.62 112 GLY A C 1
ATOM 867 O O . GLY A 1 112 ? 5.808 -13.972 -16.473 1.00 96.62 112 GLY A O 1
ATOM 868 N N . GLU A 1 113 ? 6.290 -11.770 -16.513 1.00 97.31 113 GLU A N 1
ATOM 869 C CA . GLU A 1 113 ? 7.403 -11.794 -17.478 1.00 97.31 113 GLU A CA 1
ATOM 870 C C . GLU A 1 113 ? 8.795 -11.564 -16.822 1.00 97.31 113 GLU A C 1
ATOM 872 O O . GLU A 1 113 ? 9.572 -10.734 -17.300 1.00 97.31 113 GLU A O 1
ATOM 877 N N . PRO A 1 114 ? 9.187 -12.292 -15.749 1.00 97.12 114 PRO A N 1
ATOM 878 C CA . PRO A 1 114 ? 10.453 -12.048 -15.045 1.00 97.12 114 PRO A CA 1
ATOM 879 C C . PRO A 1 114 ? 11.690 -12.356 -15.903 1.00 97.12 114 PRO A C 1
ATOM 881 O O . PRO A 1 114 ? 12.728 -11.725 -15.731 1.00 97.12 114 PRO A O 1
ATOM 884 N N . ARG A 1 115 ? 11.587 -13.289 -16.862 1.00 97.06 115 ARG A N 1
ATOM 885 C CA . ARG A 1 115 ? 12.671 -13.601 -17.807 1.00 97.06 115 ARG A CA 1
ATOM 886 C C . ARG A 1 115 ? 13.001 -12.405 -18.697 1.00 97.06 115 ARG A C 1
ATOM 888 O O . ARG A 1 115 ? 14.163 -12.047 -18.831 1.00 97.06 115 ARG A O 1
ATOM 895 N N . ARG A 1 116 ? 11.972 -11.746 -19.235 1.00 96.31 116 ARG A N 1
ATOM 896 C CA . ARG A 1 116 ? 12.144 -10.522 -20.020 1.00 96.31 116 ARG A CA 1
ATOM 897 C C . ARG A 1 116 ? 12.702 -9.397 -19.152 1.00 96.31 116 ARG A C 1
ATOM 899 O O . ARG A 1 116 ? 13.612 -8.707 -19.584 1.00 96.31 116 ARG A O 1
ATOM 906 N N . ALA A 1 117 ? 12.234 -9.252 -17.909 1.00 96.56 117 ALA A N 1
ATOM 907 C CA . ALA A 1 117 ? 12.811 -8.278 -16.978 1.00 96.56 117 ALA A CA 1
ATOM 908 C C . ALA A 1 117 ? 14.318 -8.513 -16.759 1.00 96.56 117 ALA A C 1
ATOM 910 O O . ALA A 1 117 ? 15.096 -7.563 -16.780 1.00 96.56 117 ALA A O 1
ATOM 911 N N . LEU A 1 118 ? 14.739 -9.774 -16.612 1.00 96.88 118 LEU A N 1
ATOM 912 C CA . LEU A 1 118 ? 16.147 -10.149 -16.472 1.00 96.88 118 LEU A CA 1
ATOM 913 C C . LEU A 1 118 ? 16.979 -9.781 -17.714 1.00 96.88 118 LEU A C 1
ATOM 915 O O . LEU A 1 118 ? 18.067 -9.222 -17.575 1.00 96.88 118 LEU A O 1
ATOM 919 N N . GLU A 1 119 ? 16.460 -10.057 -18.912 1.00 96.12 119 GLU A N 1
ATOM 920 C CA . GLU A 1 119 ? 17.095 -9.688 -20.186 1.00 96.12 119 GLU A CA 1
ATOM 921 C C . GLU A 1 119 ? 17.271 -8.165 -20.305 1.00 96.12 119 GLU A C 1
ATOM 923 O O . GLU A 1 119 ? 18.365 -7.689 -20.605 1.00 96.12 119 GLU A O 1
ATOM 928 N N . GLU A 1 120 ? 16.230 -7.394 -19.988 1.00 95.50 120 GLU A N 1
ATOM 929 C CA . GLU A 1 120 ? 16.235 -5.927 -20.066 1.00 95.50 120 GLU A CA 1
ATOM 930 C C . GLU A 1 120 ? 17.208 -5.293 -19.061 1.00 95.50 120 GLU A C 1
ATOM 932 O O . GLU A 1 120 ? 17.903 -4.328 -19.386 1.00 95.50 120 GLU A O 1
ATOM 937 N N . ILE A 1 121 ? 17.320 -5.854 -17.850 1.00 95.94 121 ILE A N 1
ATOM 938 C CA . ILE A 1 121 ? 18.335 -5.438 -16.868 1.00 95.94 121 ILE A CA 1
ATOM 939 C C . ILE A 1 121 ? 19.746 -5.696 -17.416 1.00 95.94 121 ILE A C 1
ATOM 941 O O . ILE A 1 121 ? 20.620 -4.837 -17.277 1.00 95.94 121 ILE A O 1
ATOM 945 N N . GLY A 1 122 ? 19.970 -6.847 -18.059 1.00 95.56 122 GLY A N 1
ATOM 946 C CA . GLY A 1 122 ? 21.242 -7.182 -18.704 1.00 95.56 122 GLY A CA 1
ATOM 947 C C . GLY A 1 122 ? 21.612 -6.186 -19.804 1.00 95.56 122 GLY A C 1
ATOM 948 O O . GLY A 1 122 ? 22.685 -5.584 -19.758 1.00 95.56 122 GLY A O 1
ATOM 949 N N . VAL A 1 123 ? 20.682 -5.926 -20.728 1.00 94.00 123 VAL A N 1
ATOM 950 C CA . VAL A 1 123 ? 20.860 -4.941 -21.808 1.00 94.00 123 VAL A CA 1
ATOM 951 C C . VAL A 1 123 ? 21.151 -3.551 -21.240 1.00 94.00 123 VAL A C 1
ATOM 953 O O . VAL A 1 123 ? 22.062 -2.867 -21.711 1.00 94.00 123 VAL A O 1
ATOM 956 N N . ARG A 1 124 ? 20.426 -3.126 -20.195 1.00 93.31 124 ARG A N 1
ATOM 957 C CA . ARG A 1 124 ? 20.652 -1.826 -19.549 1.00 93.31 124 ARG A CA 1
ATOM 958 C C . ARG A 1 124 ? 22.047 -1.727 -18.932 1.00 93.31 124 ARG A C 1
ATOM 960 O O . ARG A 1 124 ? 22.689 -0.688 -19.076 1.00 93.31 124 ARG A O 1
ATOM 967 N N . LYS A 1 125 ? 22.530 -2.789 -18.277 1.00 93.94 125 LYS A N 1
ATOM 968 C CA . LYS A 1 125 ? 23.891 -2.860 -17.716 1.00 93.94 125 LYS A CA 1
ATOM 969 C C . LYS A 1 125 ? 24.963 -2.739 -18.800 1.00 93.94 125 LYS A C 1
ATOM 971 O O . LYS A 1 125 ? 25.924 -1.999 -18.612 1.00 93.94 125 LYS A O 1
ATOM 976 N N . GLU A 1 126 ? 24.780 -3.398 -19.943 1.00 93.12 126 GLU A N 1
ATOM 977 C CA . GLU A 1 126 ? 25.718 -3.335 -21.073 1.00 93.12 126 GLU A CA 1
ATOM 978 C C . GLU A 1 126 ? 25.750 -1.951 -21.737 1.00 93.12 126 GLU A C 1
ATOM 980 O O . GLU A 1 126 ? 26.822 -1.405 -21.993 1.00 93.12 126 GLU A O 1
ATOM 985 N N . GLN A 1 127 ? 24.580 -1.355 -21.985 1.00 89.88 127 GLN A N 1
ATOM 986 C CA . GLN A 1 127 ? 24.468 -0.049 -22.647 1.00 89.88 127 GLN A CA 1
ATOM 987 C C . GLN A 1 127 ? 25.002 1.114 -21.800 1.00 89.88 127 GLN A C 1
ATOM 989 O O . GLN A 1 127 ? 25.376 2.150 -22.351 1.00 89.88 127 GLN A O 1
ATOM 994 N N . MET A 1 128 ? 25.011 0.966 -20.474 1.00 83.31 128 MET A N 1
ATOM 995 C CA . MET A 1 128 ? 25.288 2.059 -19.538 1.00 83.31 128 MET A CA 1
ATOM 996 C C . MET A 1 128 ? 26.629 1.937 -18.813 1.00 83.31 128 MET A C 1
ATOM 998 O O . MET A 1 128 ? 26.853 2.681 -17.862 1.00 83.31 128 MET A O 1
ATOM 1002 N N . SER A 1 129 ? 27.550 1.090 -19.293 1.00 74.94 129 SER A N 1
ATOM 1003 C CA . SER A 1 129 ? 28.916 0.999 -18.745 1.00 74.94 129 SER A CA 1
ATOM 1004 C C . SER A 1 129 ? 29.661 2.351 -18.712 1.00 74.94 129 SER A C 1
ATOM 1006 O O . SER A 1 129 ? 30.637 2.474 -17.976 1.00 74.94 129 SER A O 1
ATOM 1008 N N . ASP A 1 130 ? 29.187 3.359 -19.459 1.00 71.69 130 ASP A N 1
ATOM 1009 C CA . ASP A 1 130 ? 29.785 4.696 -19.571 1.00 71.69 130 ASP A CA 1
ATOM 1010 C C . ASP A 1 130 ? 28.931 5.845 -18.974 1.00 71.69 130 ASP A C 1
ATOM 1012 O O . ASP A 1 130 ? 29.340 7.007 -19.051 1.00 71.69 130 ASP A O 1
ATOM 1016 N N . ARG A 1 131 ? 27.740 5.587 -18.397 1.00 70.69 131 ARG A N 1
ATOM 1017 C CA . ARG A 1 131 ? 26.848 6.653 -17.879 1.00 70.69 131 ARG A CA 1
ATOM 1018 C C . ARG A 1 131 ? 26.897 6.817 -16.358 1.00 70.69 131 ARG A C 1
ATOM 1020 O O . ARG A 1 131 ? 26.995 5.853 -15.608 1.00 70.69 131 ARG A O 1
ATOM 1027 N N . ALA A 1 132 ? 26.753 8.068 -15.917 1.00 79.88 132 ALA A N 1
ATOM 1028 C CA . ALA A 1 132 ? 26.678 8.472 -14.513 1.00 79.88 132 ALA A CA 1
ATOM 1029 C C . ALA A 1 132 ? 25.257 8.298 -13.938 1.00 79.88 132 ALA A C 1
ATOM 1031 O O . ALA A 1 132 ? 24.614 9.278 -13.572 1.00 79.88 132 ALA A O 1
ATOM 1032 N N . GLU A 1 133 ? 24.758 7.063 -13.901 1.00 83.00 133 GLU A N 1
ATOM 1033 C CA . GLU A 1 133 ? 23.540 6.736 -13.142 1.00 83.00 133 GLU A CA 1
ATOM 1034 C C . GLU A 1 133 ? 23.840 6.717 -11.638 1.00 83.00 133 GLU A C 1
ATOM 1036 O O . GLU A 1 133 ? 24.998 6.609 -11.210 1.00 83.00 133 GLU A O 1
ATOM 1041 N N . SER A 1 134 ? 22.796 6.808 -10.819 1.00 89.00 134 SER A N 1
ATOM 1042 C CA . SER A 1 134 ? 22.973 6.812 -9.369 1.00 89.00 134 SER A CA 1
ATOM 1043 C C . SER A 1 134 ? 23.412 5.436 -8.842 1.00 89.00 134 SER A C 1
ATOM 1045 O O . SER A 1 134 ? 22.933 4.388 -9.274 1.00 89.00 134 SER A O 1
ATOM 1047 N N . GLU A 1 135 ? 24.304 5.410 -7.844 1.00 91.06 135 GLU A N 1
ATOM 1048 C CA . GLU A 1 135 ? 24.693 4.165 -7.152 1.00 91.06 135 GLU A CA 1
ATOM 1049 C C . GLU A 1 135 ? 23.468 3.450 -6.549 1.00 91.06 135 GLU A C 1
ATOM 1051 O O . GLU A 1 135 ? 23.377 2.221 -6.553 1.00 91.06 135 GLU A O 1
ATOM 1056 N N . ALA A 1 136 ? 22.486 4.231 -6.087 1.00 91.75 136 ALA A N 1
ATOM 1057 C CA . ALA A 1 136 ? 21.225 3.728 -5.557 1.00 91.75 136 ALA A CA 1
ATOM 1058 C C . ALA A 1 136 ? 20.417 2.952 -6.609 1.00 91.75 136 ALA A C 1
ATOM 1060 O O . ALA A 1 136 ? 19.901 1.876 -6.301 1.00 91.75 136 ALA A O 1
ATOM 1061 N N . PHE A 1 137 ? 20.338 3.462 -7.841 1.00 93.12 137 PHE A N 1
ATOM 1062 C CA . PHE A 1 137 ? 19.658 2.789 -8.945 1.00 93.12 137 PHE A CA 1
ATOM 1063 C C . PHE A 1 137 ? 20.337 1.467 -9.312 1.00 93.12 137 PHE A C 1
ATOM 1065 O O . PHE A 1 137 ? 19.662 0.448 -9.447 1.00 93.12 137 PHE A O 1
ATOM 1072 N N . TRP A 1 138 ? 21.671 1.431 -9.377 1.00 93.25 138 TRP A N 1
ATOM 1073 C CA . TRP A 1 138 ? 22.400 0.185 -9.640 1.00 93.25 138 TRP A CA 1
ATOM 1074 C C . TRP A 1 138 ? 22.174 -0.877 -8.565 1.00 93.25 138 TRP A C 1
ATOM 1076 O O . TRP A 1 138 ? 21.888 -2.031 -8.893 1.00 93.25 138 TRP A O 1
ATOM 1086 N N . ALA A 1 139 ? 22.240 -0.488 -7.290 1.00 94.44 139 ALA A N 1
ATOM 1087 C CA . ALA A 1 139 ? 21.978 -1.397 -6.179 1.00 94.44 139 ALA A CA 1
ATOM 1088 C C . ALA A 1 139 ? 20.542 -1.952 -6.204 1.00 94.44 139 ALA A C 1
ATOM 1090 O O . ALA A 1 139 ? 20.297 -3.083 -5.786 1.00 94.44 139 ALA A O 1
ATOM 1091 N N . GLU A 1 140 ? 19.575 -1.171 -6.681 1.00 95.31 140 GLU A N 1
ATOM 1092 C CA . GLU A 1 140 ? 18.205 -1.635 -6.888 1.00 95.31 140 GLU A CA 1
ATOM 1093 C C . GLU A 1 140 ? 18.093 -2.596 -8.076 1.00 95.31 140 GLU A C 1
ATOM 1095 O O . GLU A 1 140 ? 17.490 -3.657 -7.927 1.00 95.31 140 GLU A O 1
ATOM 1100 N N . LEU A 1 141 ? 18.731 -2.298 -9.214 1.00 95.69 141 LEU A N 1
ATOM 1101 C CA . LEU A 1 141 ? 18.755 -3.198 -10.372 1.00 95.69 141 LEU A CA 1
ATOM 1102 C C . LEU A 1 141 ? 19.376 -4.558 -10.043 1.00 95.69 141 LEU A C 1
ATOM 1104 O O . LEU A 1 141 ? 18.879 -5.580 -10.506 1.00 95.69 141 LEU A O 1
ATOM 1108 N N . GLU A 1 142 ? 20.430 -4.604 -9.225 1.00 96.31 142 GLU A N 1
ATOM 1109 C CA . GLU A 1 142 ? 20.997 -5.869 -8.738 1.00 96.31 142 GLU A CA 1
ATOM 1110 C C . GLU A 1 142 ? 19.994 -6.677 -7.905 1.00 96.31 142 GLU A C 1
ATOM 1112 O O . GLU A 1 142 ? 19.916 -7.901 -8.033 1.00 96.31 142 GLU A O 1
ATOM 1117 N N . ARG A 1 143 ? 19.181 -6.007 -7.082 1.00 96.75 143 ARG A N 1
ATOM 1118 C CA . ARG A 1 143 ? 18.131 -6.673 -6.299 1.00 96.75 143 ARG A CA 1
ATOM 1119 C C . ARG A 1 143 ? 16.968 -7.129 -7.175 1.00 96.75 143 ARG A C 1
ATOM 1121 O O . ARG A 1 143 ? 16.423 -8.198 -6.917 1.00 96.75 143 ARG A O 1
ATOM 1128 N N . LEU A 1 144 ? 16.601 -6.364 -8.203 1.00 97.25 144 LEU A N 1
ATOM 1129 C CA . LEU A 1 144 ? 15.585 -6.763 -9.182 1.00 97.25 144 LEU A CA 1
ATOM 1130 C C . LEU A 1 144 ? 16.060 -7.935 -10.048 1.00 97.25 144 LEU A C 1
ATOM 1132 O O . LEU A 1 144 ? 15.275 -8.834 -10.335 1.00 97.25 144 LEU A O 1
ATOM 1136 N N . GLU A 1 145 ? 17.347 -7.985 -10.394 1.00 97.38 145 GLU A N 1
ATOM 1137 C CA . GLU A 1 145 ? 17.965 -9.146 -11.043 1.00 97.38 145 GLU A CA 1
ATOM 1138 C C . GLU A 1 145 ? 17.868 -10.391 -10.147 1.00 97.38 145 GLU A C 1
ATOM 1140 O O . GLU A 1 145 ? 17.439 -11.455 -10.597 1.00 97.38 145 GLU A O 1
ATOM 1145 N N . LEU A 1 146 ? 18.216 -10.257 -8.861 1.00 96.88 146 LEU A N 1
ATOM 1146 C CA . LEU A 1 146 ? 18.062 -11.332 -7.880 1.00 96.88 146 LEU A CA 1
ATOM 1147 C C . LEU A 1 146 ? 16.592 -11.764 -7.742 1.00 96.88 146 LEU A C 1
ATOM 1149 O O . LEU A 1 146 ? 16.309 -12.961 -7.725 1.00 96.88 146 LEU A O 1
ATOM 1153 N N . LEU A 1 147 ? 15.653 -10.814 -7.696 1.00 97.56 147 LEU A N 1
ATOM 1154 C CA . LEU A 1 147 ? 14.217 -11.091 -7.642 1.00 97.56 147 LEU A CA 1
ATOM 1155 C C . LEU A 1 147 ? 13.733 -11.858 -8.881 1.00 97.56 147 LEU A C 1
ATOM 1157 O O . LEU A 1 147 ? 12.977 -12.820 -8.739 1.00 97.56 147 LEU A O 1
ATOM 1161 N N . ALA A 1 148 ? 14.178 -11.476 -10.081 1.00 97.25 148 ALA A N 1
ATOM 1162 C CA . ALA A 1 148 ? 13.835 -12.175 -11.318 1.00 97.25 148 ALA A CA 1
ATOM 1163 C C . ALA A 1 148 ? 14.287 -13.640 -11.267 1.00 97.25 148 ALA A C 1
ATOM 1165 O O . ALA A 1 148 ? 13.474 -14.534 -11.504 1.00 97.25 148 ALA A O 1
ATOM 1166 N N . ARG A 1 149 ? 15.538 -13.892 -10.857 1.00 96.62 149 ARG A N 1
ATOM 1167 C CA . ARG A 1 149 ? 16.074 -15.254 -10.687 1.00 96.62 149 ARG A CA 1
ATOM 1168 C C . ARG A 1 149 ? 15.311 -16.062 -9.642 1.00 96.62 149 ARG A C 1
ATOM 1170 O O . ARG A 1 149 ? 14.960 -17.206 -9.893 1.00 96.62 149 ARG A O 1
ATOM 1177 N N . LEU A 1 150 ? 15.002 -15.468 -8.487 1.00 95.56 150 LEU A N 1
ATOM 1178 C CA . LEU A 1 150 ? 14.211 -16.123 -7.436 1.00 95.56 150 LEU A CA 1
ATOM 1179 C C . LEU A 1 150 ? 12.795 -16.481 -7.909 1.00 95.56 150 LEU A C 1
ATOM 1181 O O . LEU A 1 150 ? 12.260 -17.522 -7.535 1.00 95.56 150 LEU A O 1
ATOM 1185 N N . THR A 1 151 ? 12.196 -15.630 -8.742 1.00 95.94 151 THR A N 1
ATOM 1186 C CA . THR A 1 151 ? 10.880 -15.879 -9.347 1.00 95.94 151 THR A CA 1
ATOM 1187 C C . THR A 1 151 ? 10.943 -17.022 -10.363 1.00 95.94 151 THR A C 1
ATOM 1189 O O . THR A 1 151 ? 10.022 -17.828 -10.447 1.00 95.94 151 THR A O 1
ATOM 1192 N N . LEU A 1 152 ? 12.029 -17.120 -11.131 1.00 96.06 152 LEU A N 1
ATOM 1193 C CA . LEU A 1 152 ? 12.253 -18.223 -12.068 1.00 96.06 152 LEU A CA 1
ATOM 1194 C C . LEU A 1 152 ? 12.565 -19.544 -11.341 1.00 96.06 152 LEU A C 1
ATOM 1196 O O . LEU A 1 152 ? 12.045 -20.583 -11.741 1.00 96.06 152 LEU A O 1
ATOM 1200 N N . ASP A 1 153 ? 13.335 -19.516 -10.248 1.00 93.88 153 ASP A N 1
ATOM 1201 C CA . ASP A 1 153 ? 13.574 -20.675 -9.367 1.00 93.88 153 ASP A CA 1
ATOM 1202 C C . ASP A 1 153 ? 12.271 -21.201 -8.746 1.00 93.88 153 ASP A C 1
ATOM 1204 O O . ASP A 1 153 ? 12.025 -22.405 -8.739 1.00 93.88 153 ASP A O 1
ATOM 1208 N N . GLU A 1 154 ? 11.389 -20.309 -8.282 1.00 91.81 154 GLU A N 1
ATOM 1209 C CA . GLU A 1 154 ? 10.071 -20.686 -7.750 1.00 91.81 154 GLU A CA 1
ATOM 1210 C C . GLU A 1 154 ? 9.204 -21.417 -8.790 1.00 91.81 154 GLU A C 1
ATOM 1212 O O . GLU A 1 154 ? 8.489 -22.356 -8.436 1.00 91.81 154 GLU A O 1
ATOM 1217 N N . LYS A 1 155 ? 9.374 -21.086 -10.076 1.00 92.12 155 LYS A N 1
ATOM 1218 C CA . LYS A 1 155 ? 8.751 -21.774 -11.220 1.00 92.12 155 LYS A CA 1
ATOM 1219 C C . LYS A 1 155 ? 9.512 -23.020 -11.697 1.00 92.12 155 LYS A C 1
ATOM 1221 O O . LYS A 1 155 ? 9.039 -23.710 -12.600 1.00 92.12 155 LYS A O 1
ATOM 1226 N N . GLY A 1 156 ? 10.669 -23.332 -11.106 1.00 92.19 156 GLY A N 1
ATOM 1227 C CA . GLY A 1 156 ? 11.520 -24.468 -11.475 1.00 92.19 156 GLY A CA 1
ATOM 1228 C C . GLY A 1 156 ? 12.335 -24.267 -12.759 1.00 92.19 156 GLY A C 1
ATOM 1229 O O . GLY A 1 156 ? 12.721 -25.249 -13.394 1.00 92.19 156 GLY A O 1
ATOM 1230 N N . GLU A 1 157 ? 12.574 -23.020 -13.170 1.00 88.31 157 GLU A N 1
ATOM 1231 C CA . GLU A 1 157 ? 13.214 -22.679 -14.448 1.00 88.31 157 GLU A CA 1
ATOM 1232 C C . GLU A 1 157 ? 14.715 -22.342 -14.352 1.00 88.31 157 GLU A C 1
ATOM 1234 O O . GLU A 1 157 ? 15.387 -22.313 -15.385 1.00 88.31 157 GLU A O 1
ATOM 1239 N N . GLU A 1 158 ? 15.261 -22.077 -13.160 1.00 79.38 158 GLU A N 1
ATOM 1240 C CA . GLU A 1 158 ? 16.651 -21.619 -12.987 1.00 79.38 158 GLU A CA 1
ATOM 1241 C C . GLU A 1 158 ? 17.321 -22.208 -11.730 1.00 79.38 158 GLU A C 1
ATOM 1243 O O . GLU A 1 158 ? 16.681 -22.852 -10.902 1.00 79.38 158 GLU A O 1
ATOM 1248 N N . ILE A 1 159 ? 18.641 -22.032 -11.615 1.00 73.06 159 ILE A N 1
ATOM 1249 C CA . ILE A 1 159 ? 19.442 -22.441 -10.455 1.00 73.06 159 ILE A CA 1
ATOM 1250 C C . ILE A 1 159 ? 19.143 -21.507 -9.275 1.00 73.06 159 ILE A C 1
ATOM 1252 O O . ILE A 1 159 ? 19.156 -20.288 -9.434 1.00 73.06 159 ILE A O 1
ATOM 1256 N N . SER A 1 160 ? 18.961 -22.098 -8.090 1.00 80.38 160 SER A N 1
ATOM 1257 C CA . SER A 1 160 ? 18.734 -21.409 -6.815 1.00 80.38 160 SER A CA 1
ATOM 1258 C C . SER A 1 160 ? 19.685 -20.224 -6.610 1.00 80.38 160 SER A C 1
ATOM 1260 O O . SER A 1 160 ? 20.883 -20.399 -6.371 1.00 80.38 160 SER A O 1
ATOM 1262 N N . ALA A 1 161 ? 19.134 -19.014 -6.677 1.00 88.88 161 ALA A N 1
ATOM 1263 C CA . ALA A 1 161 ? 19.772 -17.803 -6.183 1.00 88.88 161 ALA A CA 1
ATOM 1264 C C . ALA A 1 161 ? 19.378 -17.595 -4.713 1.00 88.88 161 ALA A C 1
ATOM 1266 O O . ALA A 1 161 ? 18.266 -17.934 -4.319 1.00 88.88 161 ALA A O 1
ATOM 1267 N N . GLU A 1 162 ? 20.263 -17.029 -3.893 1.00 90.44 162 GLU A N 1
ATOM 1268 C CA . GLU A 1 162 ? 19.969 -16.740 -2.485 1.00 90.44 162 GLU A CA 1
ATOM 1269 C C . GLU A 1 162 ? 20.481 -15.343 -2.097 1.00 90.44 162 GLU A C 1
ATOM 1271 O O . GLU A 1 162 ? 21.562 -14.942 -2.548 1.00 90.44 162 GLU A O 1
ATOM 1276 N N . PRO A 1 163 ? 19.745 -14.589 -1.257 1.00 92.50 163 PRO A N 1
ATOM 1277 C CA . PRO A 1 163 ? 20.260 -13.362 -0.659 1.00 92.50 163 PRO A CA 1
ATOM 1278 C C . PRO A 1 163 ? 21.486 -13.639 0.224 1.00 92.50 163 PRO A C 1
ATOM 1280 O O . PRO A 1 163 ? 21.542 -14.625 0.955 1.00 92.50 163 PRO A O 1
ATOM 1283 N N . ARG A 1 164 ? 22.458 -12.726 0.223 1.00 92.50 164 ARG A N 1
ATOM 1284 C CA . ARG A 1 164 ? 23.743 -12.862 0.930 1.00 92.50 164 ARG A CA 1
ATOM 1285 C C . ARG A 1 164 ? 23.663 -12.476 2.404 1.00 92.50 164 ARG A C 1
ATOM 1287 O O . ARG A 1 164 ? 24.567 -12.787 3.176 1.00 92.50 164 ARG A O 1
ATOM 1294 N N . SER A 1 165 ? 22.630 -11.736 2.802 1.00 93.12 165 SER A N 1
ATOM 1295 C CA . SER A 1 165 ? 22.481 -11.227 4.168 1.00 93.12 165 SER A CA 1
ATOM 1296 C C . SER A 1 165 ? 21.020 -11.067 4.582 1.00 93.12 165 SER A C 1
ATOM 1298 O O . SER A 1 165 ? 20.118 -11.006 3.745 1.00 93.12 165 SER A O 1
ATOM 1300 N N . LEU A 1 166 ? 20.783 -10.920 5.890 1.00 91.88 166 LEU A N 1
ATOM 1301 C CA . LEU A 1 166 ? 19.459 -10.604 6.432 1.00 91.88 166 LEU A CA 1
ATOM 1302 C C . LEU A 1 166 ? 18.915 -9.275 5.878 1.00 91.88 166 LEU A C 1
ATOM 1304 O O . LEU A 1 166 ? 17.746 -9.191 5.519 1.00 91.88 166 LEU A O 1
ATOM 1308 N N . GLN A 1 167 ? 19.759 -8.243 5.776 1.00 93.56 167 GLN A N 1
ATOM 1309 C CA . GLN A 1 167 ? 19.352 -6.934 5.251 1.00 93.56 167 GLN A CA 1
ATOM 1310 C C . GLN A 1 167 ? 18.958 -7.008 3.775 1.00 93.56 167 GLN A C 1
ATOM 1312 O O . GLN A 1 167 ? 17.949 -6.431 3.380 1.00 93.56 167 GLN A O 1
ATOM 1317 N N . GLU A 1 168 ? 19.721 -7.753 2.975 1.00 94.69 168 GLU A N 1
ATOM 1318 C CA . GLU A 1 168 ? 19.383 -7.999 1.574 1.00 94.69 168 GLU A CA 1
ATOM 1319 C C . GLU A 1 168 ? 18.095 -8.817 1.454 1.00 94.69 168 GLU A C 1
ATOM 1321 O O . GLU A 1 168 ? 17.231 -8.460 0.665 1.00 94.69 168 GLU A O 1
ATOM 1326 N N . THR A 1 169 ? 17.903 -9.833 2.302 1.00 95.00 169 THR A N 1
ATOM 1327 C CA . THR A 1 169 ? 16.651 -10.609 2.351 1.00 95.00 169 THR A CA 1
ATOM 1328 C C . THR A 1 169 ? 15.451 -9.703 2.630 1.00 95.00 169 THR A C 1
ATOM 1330 O O . THR A 1 169 ? 14.449 -9.778 1.929 1.00 95.00 169 THR A O 1
ATOM 1333 N N . ILE A 1 170 ? 15.559 -8.794 3.607 1.00 95.50 170 ILE A N 1
ATOM 1334 C CA . ILE A 1 170 ? 14.508 -7.811 3.916 1.00 95.50 170 ILE A CA 1
ATOM 1335 C C . ILE A 1 170 ? 14.242 -6.890 2.717 1.00 95.50 170 ILE A C 1
ATOM 1337 O O . ILE A 1 170 ? 13.083 -6.611 2.412 1.00 95.50 170 ILE A O 1
ATOM 1341 N N . ALA A 1 171 ? 15.290 -6.417 2.036 1.00 95.75 171 ALA A N 1
ATOM 1342 C CA . ALA A 1 171 ? 15.145 -5.562 0.860 1.00 95.75 171 ALA A CA 1
ATOM 1343 C C . ALA A 1 171 ? 14.460 -6.297 -0.304 1.00 95.75 171 ALA A C 1
ATOM 1345 O O . ALA A 1 171 ? 13.556 -5.744 -0.926 1.00 95.75 171 ALA A O 1
ATOM 1346 N N . VAL A 1 172 ? 14.833 -7.555 -0.553 1.00 96.94 172 VAL A N 1
ATOM 1347 C CA . VAL A 1 172 ? 14.225 -8.389 -1.598 1.00 96.94 172 VAL A CA 1
ATOM 1348 C C . VAL A 1 172 ? 12.784 -8.756 -1.247 1.00 96.94 172 VAL A C 1
ATOM 1350 O O . VAL A 1 172 ? 11.949 -8.730 -2.137 1.00 96.94 172 VAL A O 1
ATOM 1353 N N . ILE A 1 173 ? 12.445 -9.023 0.022 1.00 97.38 173 ILE A N 1
ATOM 1354 C CA . ILE A 1 173 ? 11.047 -9.235 0.449 1.00 97.38 173 ILE A CA 1
ATOM 1355 C C . ILE A 1 173 ? 10.187 -8.016 0.105 1.00 97.38 173 ILE A C 1
ATOM 1357 O O . ILE A 1 173 ? 9.096 -8.176 -0.435 1.00 97.38 173 ILE A O 1
ATOM 1361 N N . ARG A 1 174 ? 10.674 -6.801 0.389 1.00 97.38 174 ARG A N 1
ATOM 1362 C CA . ARG A 1 174 ? 9.942 -5.564 0.072 1.00 97.38 174 ARG A CA 1
ATOM 1363 C C . ARG A 1 174 ? 9.718 -5.412 -1.430 1.00 97.38 174 ARG A C 1
ATOM 1365 O O . ARG A 1 174 ? 8.574 -5.262 -1.844 1.00 97.38 174 ARG A O 1
ATOM 1372 N N . LEU A 1 175 ? 10.786 -5.537 -2.222 1.00 97.31 175 LEU A N 1
ATOM 1373 C CA . LEU A 1 175 ? 10.699 -5.467 -3.684 1.00 97.31 175 LEU A CA 1
ATOM 1374 C C . LEU A 1 175 ? 9.789 -6.561 -4.249 1.00 97.31 175 LEU A C 1
ATOM 1376 O O . LEU A 1 175 ? 8.980 -6.295 -5.126 1.00 97.31 175 LEU A O 1
ATOM 1380 N N . ALA A 1 176 ? 9.874 -7.784 -3.727 1.00 97.81 176 ALA A N 1
ATOM 1381 C CA . ALA A 1 176 ? 9.027 -8.883 -4.161 1.00 97.81 176 ALA A CA 1
ATOM 1382 C C . ALA A 1 176 ? 7.542 -8.545 -3.984 1.00 97.81 176 ALA A C 1
ATOM 1384 O O . ALA A 1 176 ? 6.767 -8.765 -4.907 1.00 97.81 176 ALA A O 1
ATOM 1385 N N . VAL A 1 177 ? 7.138 -7.968 -2.848 1.00 98.06 177 VAL A N 1
ATOM 1386 C CA . VAL A 1 177 ? 5.737 -7.573 -2.634 1.00 98.06 177 VAL A CA 1
ATOM 1387 C C . VAL A 1 177 ? 5.323 -6.409 -3.541 1.00 98.06 177 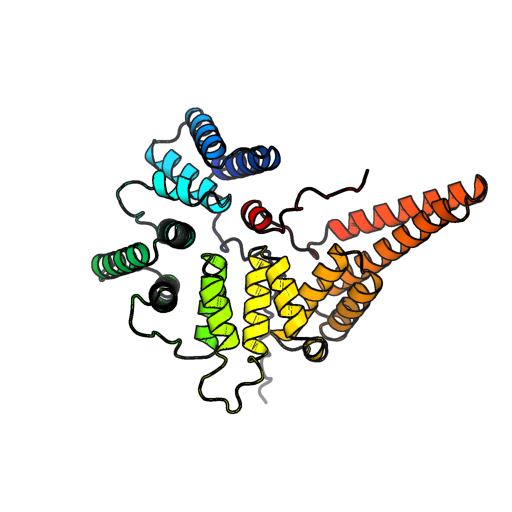VAL A C 1
ATOM 1389 O O . VAL A 1 177 ? 4.281 -6.497 -4.191 1.00 98.06 177 VAL A O 1
ATOM 1392 N N . GLU A 1 178 ? 6.152 -5.369 -3.655 1.00 96.88 178 GLU A N 1
ATOM 1393 C CA . GLU A 1 178 ? 5.905 -4.206 -4.526 1.00 96.88 178 GLU A CA 1
ATOM 1394 C C . GLU A 1 178 ? 5.715 -4.606 -6.005 1.00 96.88 178 GLU A C 1
ATOM 1396 O O . GLU A 1 178 ? 4.844 -4.094 -6.722 1.00 96.88 178 GLU A O 1
ATOM 1401 N N . TYR A 1 179 ? 6.488 -5.593 -6.459 1.00 97.31 179 TYR A N 1
ATOM 1402 C CA . TYR A 1 179 ? 6.460 -6.126 -7.821 1.00 97.31 179 TYR A CA 1
ATOM 1403 C C . TYR A 1 179 ? 5.490 -7.317 -7.983 1.00 97.31 179 TYR A C 1
ATOM 1405 O O . TYR A 1 179 ? 5.532 -8.021 -8.993 1.00 97.31 179 TYR A O 1
ATOM 1413 N N . GLY A 1 180 ? 4.612 -7.566 -7.002 1.00 96.88 180 GLY A N 1
ATOM 1414 C CA . GLY A 1 180 ? 3.547 -8.576 -7.084 1.00 96.88 180 GLY A CA 1
ATOM 1415 C C . GLY A 1 180 ? 4.011 -10.035 -6.957 1.00 96.88 180 GLY A C 1
ATOM 1416 O O . GLY A 1 180 ? 3.229 -10.958 -7.167 1.00 96.88 180 GLY A O 1
ATOM 1417 N N . GLN A 1 181 ? 5.267 -10.278 -6.582 1.00 97.75 181 GLN A N 1
ATOM 1418 C CA . GLN A 1 181 ? 5.873 -11.604 -6.409 1.00 97.75 181 GLN A CA 1
ATOM 1419 C C . GLN A 1 181 ? 5.663 -12.150 -4.983 1.00 97.75 181 GLN A C 1
ATOM 1421 O O . GLN A 1 181 ? 6.605 -12.466 -4.250 1.00 97.75 181 GLN A O 1
ATOM 1426 N N . ILE A 1 182 ? 4.397 -12.273 -4.574 1.00 97.88 182 ILE A N 1
ATOM 1427 C CA . ILE A 1 182 ? 3.995 -12.631 -3.200 1.00 97.88 182 ILE A CA 1
ATOM 1428 C C . ILE A 1 182 ? 4.504 -14.014 -2.766 1.00 97.88 182 ILE A C 1
ATOM 1430 O O . ILE A 1 182 ? 4.913 -14.195 -1.613 1.00 97.88 182 ILE A O 1
ATOM 1434 N N . ALA A 1 183 ? 4.521 -14.987 -3.681 1.00 96.75 183 ALA A N 1
ATOM 1435 C CA . ALA A 1 183 ? 5.019 -16.335 -3.407 1.00 96.75 183 ALA A CA 1
ATOM 1436 C C . ALA A 1 183 ? 6.507 -16.317 -3.018 1.00 96.75 183 ALA A C 1
ATOM 1438 O O . ALA A 1 183 ? 6.893 -16.897 -2.000 1.00 96.75 183 ALA A O 1
ATOM 1439 N N . VAL A 1 184 ? 7.324 -15.563 -3.764 1.00 96.50 184 VAL A N 1
ATOM 1440 C CA . VAL A 1 184 ? 8.755 -15.375 -3.484 1.00 96.50 184 VAL A CA 1
ATOM 1441 C C . VAL A 1 184 ? 8.955 -14.678 -2.140 1.00 96.50 184 VAL A C 1
ATOM 1443 O O . VAL A 1 184 ? 9.719 -15.168 -1.309 1.00 96.50 184 VAL A O 1
ATOM 1446 N N . ALA A 1 185 ? 8.232 -13.583 -1.881 1.00 97.00 185 ALA A N 1
ATOM 1447 C CA . ALA A 1 185 ? 8.315 -12.854 -0.613 1.00 97.00 185 ALA A CA 1
ATOM 1448 C C . ALA A 1 185 ? 7.998 -13.756 0.596 1.00 97.00 185 ALA A C 1
ATOM 1450 O O . ALA A 1 185 ? 8.715 -13.750 1.599 1.00 97.00 185 ALA A O 1
ATOM 1451 N N . THR A 1 186 ? 6.956 -14.583 0.474 1.00 95.81 186 THR A N 1
ATOM 1452 C CA . THR A 1 186 ? 6.533 -15.527 1.518 1.00 95.81 186 THR A CA 1
ATOM 1453 C C . THR A 1 186 ? 7.560 -16.642 1.721 1.00 95.81 186 THR A C 1
ATOM 1455 O O . THR A 1 186 ? 7.904 -16.949 2.865 1.00 95.81 186 THR A O 1
ATOM 1458 N N . LYS A 1 187 ? 8.099 -17.215 0.632 1.00 94.31 187 LYS A N 1
ATOM 1459 C CA . LYS A 1 187 ? 9.165 -18.234 0.675 1.00 94.31 187 LYS A CA 1
ATOM 1460 C C . LYS A 1 187 ? 10.405 -17.689 1.385 1.00 94.31 187 LYS A C 1
ATOM 1462 O O . LYS A 1 187 ? 10.926 -18.353 2.275 1.00 94.31 187 LYS A O 1
ATOM 1467 N N . LEU A 1 188 ? 10.838 -16.472 1.048 1.00 94.25 188 LEU A N 1
ATOM 1468 C CA . LEU A 1 188 ? 11.994 -15.821 1.674 1.00 94.25 188 LEU A CA 1
ATOM 1469 C C . LEU A 1 188 ? 11.786 -15.567 3.170 1.00 94.25 188 LEU A C 1
ATOM 1471 O O . LEU A 1 188 ? 12.695 -15.817 3.960 1.00 94.25 188 LEU A O 1
ATOM 1475 N N . ALA A 1 189 ? 10.599 -15.106 3.573 1.00 94.06 189 ALA A N 1
ATOM 1476 C CA . ALA A 1 189 ? 10.303 -14.874 4.984 1.00 94.06 189 ALA A CA 1
ATOM 1477 C C . ALA A 1 189 ? 10.281 -16.181 5.795 1.00 94.06 189 ALA A C 1
ATOM 1479 O O . ALA A 1 189 ? 10.810 -16.228 6.906 1.00 94.06 189 ALA A O 1
ATOM 1480 N N . ALA A 1 190 ? 9.726 -17.252 5.216 1.00 91.56 190 ALA A N 1
ATOM 1481 C CA . ALA A 1 190 ? 9.652 -18.568 5.843 1.00 91.56 190 ALA A CA 1
ATOM 1482 C C . ALA A 1 190 ? 11.005 -19.301 5.887 1.00 91.56 190 ALA A C 1
ATOM 1484 O O . ALA A 1 190 ? 11.256 -20.065 6.817 1.00 91.56 190 ALA A O 1
ATOM 1485 N N . ALA A 1 191 ? 11.888 -19.063 4.913 1.00 86.44 191 ALA A N 1
ATOM 1486 C CA . ALA A 1 191 ? 13.192 -19.721 4.797 1.00 86.44 191 ALA A CA 1
ATOM 1487 C C . ALA A 1 191 ? 14.238 -19.255 5.831 1.00 86.44 191 ALA A C 1
ATOM 1489 O O . ALA A 1 191 ? 15.380 -19.708 5.761 1.00 86.44 191 ALA A O 1
ATOM 1490 N N . GLY A 1 192 ? 13.858 -18.362 6.760 1.00 65.00 192 GLY A N 1
ATOM 1491 C CA . GLY A 1 192 ? 14.690 -17.715 7.781 1.00 65.00 192 GLY A CA 1
ATOM 1492 C C . GLY A 1 192 ? 15.991 -18.442 8.115 1.00 65.00 192 GLY A C 1
ATOM 1493 O O . GLY A 1 192 ? 16.004 -19.372 8.911 1.00 65.00 192 GLY A O 1
ATOM 1494 N N . THR A 1 193 ? 17.067 -17.982 7.463 1.00 53.12 193 THR A N 1
ATOM 1495 C CA . THR A 1 193 ? 18.448 -18.491 7.465 1.00 53.12 193 THR A CA 1
ATOM 1496 C C . THR A 1 193 ? 18.559 -20.015 7.578 1.00 53.12 193 THR A C 1
ATOM 1498 O O . THR A 1 193 ? 18.506 -20.567 8.674 1.00 53.12 193 THR A O 1
ATOM 1501 N N . ALA A 1 194 ? 18.877 -20.695 6.473 1.00 51.78 194 ALA A N 1
ATOM 1502 C CA . ALA A 1 194 ? 19.184 -22.134 6.415 1.00 51.78 194 ALA A CA 1
ATOM 1503 C C . ALA A 1 194 ? 20.236 -22.632 7.446 1.00 51.78 194 ALA A C 1
ATOM 1505 O O . ALA A 1 194 ? 20.453 -23.833 7.609 1.00 51.78 194 ALA A O 1
ATOM 1506 N N . HIS A 1 195 ? 20.894 -21.719 8.165 1.00 54.25 195 HIS A N 1
ATOM 1507 C CA . HIS A 1 195 ? 21.858 -21.982 9.228 1.00 54.25 195 HIS A CA 1
ATOM 1508 C C . HIS A 1 195 ? 21.270 -22.031 10.655 1.00 54.25 195 HIS A C 1
ATOM 1510 O O . HIS A 1 195 ? 21.976 -22.455 11.572 1.00 54.25 195 HIS A O 1
ATOM 1516 N N . ALA A 1 196 ? 20.002 -21.666 10.874 1.00 52.50 196 ALA A N 1
ATOM 1517 C CA . ALA A 1 196 ? 19.352 -21.741 12.184 1.00 52.50 196 ALA A CA 1
ATOM 1518 C C . ALA A 1 196 ? 18.636 -23.096 12.377 1.00 52.50 196 ALA A C 1
ATOM 1520 O O . ALA A 1 196 ? 17.535 -23.334 11.891 1.00 52.50 196 ALA A O 1
ATOM 1521 N N . LYS A 1 197 ? 19.264 -24.023 13.110 1.00 51.34 197 LYS A N 1
ATOM 1522 C CA . LYS A 1 197 ? 18.577 -25.209 13.664 1.00 51.34 197 LYS A CA 1
ATOM 1523 C C . LYS A 1 197 ? 17.729 -24.800 14.884 1.00 51.34 197 LYS A C 1
ATOM 1525 O O . LYS A 1 197 ? 18.268 -24.065 15.710 1.00 51.34 197 LYS A O 1
ATOM 1530 N N . PRO A 1 198 ? 16.528 -25.371 15.131 1.00 53.53 198 PRO A N 1
ATOM 1531 C CA . PRO A 1 198 ? 15.705 -26.257 14.301 1.00 53.53 198 PRO A CA 1
ATOM 1532 C C . PRO A 1 198 ? 14.577 -25.515 13.529 1.00 53.53 198 PRO A C 1
ATOM 1534 O O . PRO A 1 198 ? 14.239 -24.387 13.875 1.00 53.53 198 PRO A O 1
ATOM 1537 N N . PRO A 1 199 ? 13.946 -26.163 12.524 1.00 53.38 199 PRO A N 1
ATOM 1538 C CA . PRO A 1 199 ? 13.172 -25.536 11.432 1.00 53.38 199 PRO A CA 1
ATOM 1539 C C . PRO A 1 199 ? 11.783 -24.973 11.788 1.00 53.38 199 PRO A C 1
ATOM 1541 O O . PRO A 1 199 ? 10.927 -24.880 10.914 1.00 53.38 199 PRO A O 1
ATOM 1544 N N . GLN A 1 200 ? 11.482 -24.699 13.056 1.00 58.12 200 GLN A N 1
ATOM 1545 C CA . GLN A 1 200 ? 10.080 -24.582 13.487 1.00 58.12 200 GLN A CA 1
ATOM 1546 C C . GLN A 1 200 ? 9.567 -23.159 13.694 1.00 58.12 200 GLN A C 1
ATOM 1548 O O . GLN A 1 200 ? 8.359 -22.984 13.828 1.00 58.12 200 GLN A O 1
ATOM 1553 N N . THR A 1 201 ? 10.423 -22.141 13.678 1.00 67.00 201 THR A N 1
ATOM 1554 C CA . THR A 1 201 ? 9.973 -20.758 13.874 1.00 67.00 201 THR A CA 1
ATOM 1555 C C . THR A 1 201 ? 10.607 -19.847 12.838 1.00 67.00 201 THR A C 1
ATOM 1557 O O . THR A 1 201 ? 11.822 -19.657 12.858 1.00 67.00 201 THR A O 1
ATOM 1560 N N . SER A 1 202 ? 9.774 -19.294 11.949 1.00 80.50 202 SER A N 1
ATOM 1561 C CA . SER A 1 202 ? 10.141 -18.195 11.049 1.00 80.50 202 SER A CA 1
ATOM 1562 C C . SER A 1 202 ? 10.882 -17.113 11.832 1.00 80.50 202 SER A C 1
ATOM 1564 O O . SER A 1 202 ? 10.482 -16.790 12.953 1.00 80.50 202 SER A O 1
ATOM 1566 N N . ASP A 1 203 ? 11.929 -16.532 11.241 1.00 90.94 203 ASP A N 1
ATOM 1567 C CA . ASP A 1 203 ? 12.603 -15.384 11.846 1.00 90.94 203 ASP A CA 1
ATOM 1568 C C . ASP A 1 203 ? 11.568 -14.255 12.023 1.00 90.94 203 ASP A C 1
ATOM 1570 O O . ASP A 1 203 ? 10.972 -13.805 11.033 1.00 90.94 203 ASP A O 1
ATOM 1574 N N . PRO A 1 204 ? 11.312 -13.796 13.260 1.00 92.44 204 PRO A N 1
ATOM 1575 C CA . PRO A 1 204 ? 10.282 -12.804 13.520 1.00 92.44 204 PRO A CA 1
ATOM 1576 C C . PRO A 1 204 ? 10.609 -11.445 12.871 1.00 92.44 204 PRO A C 1
ATOM 1578 O O . PRO A 1 204 ? 9.686 -10.698 12.549 1.00 92.44 204 PRO A O 1
ATOM 1581 N N . HIS A 1 205 ? 11.884 -11.132 12.595 1.00 93.56 205 HIS A N 1
ATOM 1582 C CA . HIS A 1 205 ? 12.266 -9.935 11.838 1.00 93.56 205 HIS A CA 1
ATOM 1583 C C . HIS A 1 205 ? 11.841 -10.020 10.372 1.00 93.56 205 HIS A C 1
ATOM 1585 O O . HIS A 1 205 ? 11.334 -9.036 9.828 1.00 93.56 205 HIS A O 1
ATOM 1591 N N . LEU A 1 206 ? 12.023 -11.183 9.739 1.00 94.75 206 LEU A N 1
ATOM 1592 C CA . LEU A 1 206 ? 11.595 -11.409 8.359 1.00 94.75 206 LEU A CA 1
ATOM 1593 C C . LEU A 1 206 ? 10.069 -11.431 8.243 1.00 94.75 206 LEU A C 1
ATOM 1595 O O . LEU A 1 206 ? 9.524 -10.836 7.316 1.00 94.75 206 LEU A O 1
ATOM 1599 N N . ALA A 1 207 ? 9.378 -12.029 9.217 1.00 95.19 207 ALA A N 1
ATOM 1600 C CA . ALA A 1 207 ? 7.919 -11.993 9.287 1.00 95.19 207 ALA A CA 1
ATOM 1601 C C . ALA A 1 207 ? 7.392 -10.551 9.404 1.00 95.19 207 ALA A C 1
ATOM 1603 O O . ALA A 1 207 ? 6.517 -10.151 8.640 1.00 95.19 207 ALA A O 1
ATOM 1604 N N . CYS A 1 208 ? 7.976 -9.732 10.289 1.00 95.94 208 CYS A N 1
ATOM 1605 C CA . CYS A 1 208 ? 7.630 -8.310 10.395 1.00 95.94 208 CYS A CA 1
ATOM 1606 C C . CYS A 1 208 ? 7.929 -7.541 9.099 1.00 95.94 208 CYS A C 1
ATOM 1608 O O . CYS A 1 208 ? 7.157 -6.670 8.704 1.00 95.94 208 CYS A O 1
ATOM 1610 N N . ALA A 1 209 ? 9.039 -7.846 8.417 1.00 96.31 209 ALA A N 1
ATOM 1611 C CA . ALA A 1 209 ? 9.360 -7.229 7.132 1.00 96.31 209 ALA A CA 1
ATOM 1612 C C . ALA A 1 209 ? 8.313 -7.562 6.058 1.00 96.31 209 ALA A C 1
ATOM 1614 O O . ALA A 1 209 ? 7.889 -6.657 5.340 1.00 96.31 209 ALA A O 1
ATOM 1615 N N . LEU A 1 210 ? 7.869 -8.821 5.993 1.00 97.00 210 LEU A N 1
ATOM 1616 C CA . LEU A 1 210 ? 6.815 -9.259 5.082 1.00 97.00 210 LEU A CA 1
ATOM 1617 C C . LEU A 1 210 ? 5.472 -8.594 5.406 1.00 97.00 210 LEU A C 1
ATOM 1619 O O . LEU A 1 210 ? 4.863 -8.033 4.505 1.00 97.00 210 LEU A O 1
ATOM 1623 N N . ILE A 1 211 ? 5.035 -8.590 6.673 1.00 97.25 211 ILE A N 1
ATOM 1624 C CA . ILE A 1 211 ? 3.776 -7.944 7.097 1.00 97.25 211 ILE A CA 1
ATOM 1625 C C . ILE A 1 211 ? 3.762 -6.472 6.689 1.00 97.25 211 ILE A C 1
ATOM 1627 O O . ILE A 1 211 ? 2.796 -6.002 6.096 1.00 97.25 211 ILE A O 1
ATOM 1631 N N . ARG A 1 212 ? 4.854 -5.751 6.966 1.00 97.31 212 ARG A N 1
ATOM 1632 C CA . ARG A 1 212 ? 4.981 -4.336 6.606 1.00 97.31 212 ARG A CA 1
ATOM 1633 C C . ARG A 1 212 ? 4.914 -4.114 5.101 1.00 97.31 212 ARG A C 1
ATOM 1635 O O . ARG A 1 212 ? 4.266 -3.169 4.676 1.00 97.31 212 ARG A O 1
ATOM 1642 N N . ALA A 1 213 ? 5.581 -4.958 4.314 1.00 97.38 213 ALA A N 1
ATOM 1643 C CA . ALA A 1 213 ? 5.555 -4.854 2.860 1.00 97.38 213 ALA A CA 1
ATOM 1644 C C . ALA A 1 213 ? 4.157 -5.159 2.295 1.00 97.38 213 ALA A C 1
ATOM 1646 O O . ALA A 1 213 ? 3.659 -4.409 1.465 1.00 97.38 213 ALA A O 1
ATOM 1647 N N . LEU A 1 214 ? 3.499 -6.215 2.788 1.00 97.75 214 LEU A N 1
ATOM 1648 C CA . LEU A 1 214 ? 2.132 -6.578 2.398 1.00 97.75 214 LEU A CA 1
ATOM 1649 C C . LEU A 1 214 ? 1.143 -5.461 2.723 1.00 97.75 214 LEU A C 1
ATOM 1651 O O . LEU A 1 214 ? 0.363 -5.074 1.858 1.00 97.75 214 LEU A O 1
ATOM 1655 N N . TYR A 1 215 ? 1.211 -4.920 3.942 1.00 97.62 215 TYR A N 1
ATOM 1656 C CA . TYR A 1 215 ? 0.383 -3.792 4.347 1.00 97.62 215 TYR A CA 1
ATOM 1657 C C . TYR A 1 215 ? 0.650 -2.572 3.470 1.00 97.62 215 TYR A C 1
ATOM 1659 O O . TYR A 1 215 ? -0.290 -2.034 2.911 1.00 97.62 215 TYR A O 1
ATOM 1667 N N . ALA A 1 216 ? 1.914 -2.191 3.264 1.00 96.69 216 ALA A N 1
ATOM 1668 C CA . ALA A 1 216 ? 2.270 -1.028 2.453 1.00 96.69 216 ALA A CA 1
ATOM 1669 C C . ALA A 1 216 ? 1.787 -1.118 0.996 1.00 96.69 216 ALA A C 1
ATOM 1671 O O . ALA A 1 216 ? 1.546 -0.085 0.391 1.00 96.69 216 ALA A O 1
ATOM 1672 N N . GLU A 1 217 ? 1.596 -2.312 0.434 1.00 96.81 217 GLU A N 1
ATOM 1673 C CA . GLU A 1 217 ? 1.054 -2.492 -0.922 1.00 96.81 217 GLU A CA 1
ATOM 1674 C C . GLU A 1 217 ? -0.459 -2.798 -0.940 1.00 96.81 217 GLU A C 1
ATOM 1676 O O . GLU A 1 217 ? -1.029 -3.057 -1.998 1.00 96.81 217 GLU A O 1
ATOM 1681 N N . GLY A 1 218 ? -1.142 -2.749 0.208 1.00 96.31 218 GLY A N 1
ATOM 1682 C CA . GLY A 1 218 ? -2.593 -2.951 0.309 1.00 96.31 218 GLY A CA 1
ATOM 1683 C C . GLY A 1 218 ? -3.050 -4.415 0.319 1.00 96.31 218 GLY A C 1
ATOM 1684 O O . GLY A 1 218 ? -4.247 -4.674 0.227 1.00 96.31 218 GLY A O 1
ATOM 1685 N N . TYR A 1 219 ? -2.145 -5.388 0.468 1.00 97.19 219 TYR A N 1
ATOM 1686 C CA . TYR A 1 219 ? -2.487 -6.812 0.603 1.00 97.19 219 TYR A CA 1
ATOM 1687 C C . TYR A 1 219 ? -2.954 -7.145 2.033 1.00 97.19 219 TYR A C 1
ATOM 1689 O O . TYR A 1 219 ? -2.299 -7.894 2.767 1.00 97.19 219 TYR A O 1
ATOM 1697 N N . LEU A 1 220 ? -4.082 -6.561 2.447 1.00 96.38 220 LEU A N 1
ATOM 1698 C CA . LEU A 1 220 ? -4.539 -6.562 3.842 1.00 96.38 220 LEU A CA 1
ATOM 1699 C C . LEU A 1 220 ? -4.820 -7.966 4.396 1.00 96.38 220 LEU A C 1
ATOM 1701 O O . LEU A 1 220 ? -4.376 -8.269 5.502 1.00 96.38 220 LEU A O 1
ATOM 1705 N N . ASP A 1 221 ? -5.478 -8.845 3.636 1.00 96.25 221 ASP A N 1
ATOM 1706 C CA . ASP A 1 221 ? -5.794 -10.208 4.098 1.00 96.25 221 ASP A CA 1
ATOM 1707 C C . ASP A 1 221 ? -4.538 -11.036 4.357 1.00 96.25 221 ASP A C 1
ATOM 1709 O O . ASP A 1 221 ? -4.415 -11.702 5.386 1.00 96.25 221 ASP A O 1
ATOM 1713 N N . LEU A 1 222 ? -3.570 -10.951 3.443 1.00 96.88 222 LEU A N 1
ATOM 1714 C CA . LEU A 1 222 ? -2.295 -11.642 3.587 1.00 96.88 222 LEU A CA 1
ATOM 1715 C C . LEU A 1 222 ? -1.517 -11.086 4.779 1.00 96.88 222 LEU A C 1
ATOM 1717 O O . LEU A 1 222 ? -0.942 -11.852 5.549 1.00 96.88 222 LEU A O 1
ATOM 1721 N N . ALA A 1 223 ? -1.517 -9.766 4.975 1.00 97.06 223 ALA A N 1
ATOM 1722 C CA . ALA A 1 223 ? -0.874 -9.153 6.130 1.00 97.06 223 ALA A CA 1
ATOM 1723 C C . ALA A 1 223 ? -1.530 -9.600 7.455 1.00 97.06 223 ALA A C 1
ATOM 1725 O O . ALA A 1 223 ? -0.810 -9.963 8.389 1.00 97.06 223 ALA A O 1
ATOM 1726 N N . LYS A 1 224 ? -2.871 -9.671 7.519 1.00 96.19 224 LYS A N 1
ATOM 1727 C CA . LYS A 1 224 ? -3.628 -10.220 8.663 1.00 96.19 224 LYS A CA 1
ATOM 1728 C C . LYS A 1 224 ? -3.292 -11.689 8.919 1.00 96.19 224 LYS A C 1
ATOM 1730 O O . LYS A 1 224 ? -3.054 -12.077 10.064 1.00 96.19 224 LYS A O 1
ATOM 1735 N N . GLU A 1 225 ? -3.208 -12.504 7.869 1.00 95.75 225 GLU A N 1
ATOM 1736 C CA . GLU A 1 225 ? -2.824 -13.911 7.983 1.00 95.75 225 GLU A CA 1
ATOM 1737 C C . GLU A 1 225 ? -1.409 -14.064 8.567 1.00 95.75 225 GLU A C 1
ATOM 1739 O O . GLU A 1 225 ? -1.191 -14.858 9.487 1.00 95.75 225 GLU A O 1
ATOM 1744 N N . GLN A 1 226 ? -0.442 -13.278 8.083 1.00 95.56 226 GLN A N 1
ATOM 1745 C CA . GLN A 1 226 ? 0.923 -13.308 8.616 1.00 95.56 226 GLN A CA 1
ATOM 1746 C C . GLN A 1 226 ? 0.993 -12.811 10.069 1.00 95.56 226 GLN A C 1
ATOM 1748 O O . GLN A 1 226 ? 1.722 -13.394 10.872 1.00 95.56 226 GLN A O 1
ATOM 1753 N N . LEU A 1 227 ? 0.212 -11.790 10.441 1.00 95.56 227 LEU A N 1
ATOM 1754 C CA . LEU A 1 227 ? 0.089 -11.328 11.830 1.00 95.56 227 LEU A CA 1
ATOM 1755 C C . LEU A 1 227 ? -0.443 -12.432 12.751 1.00 95.56 227 LEU A C 1
ATOM 1757 O O . LEU A 1 227 ? 0.122 -12.666 13.822 1.00 95.56 227 LEU A O 1
ATOM 1761 N N . ALA A 1 228 ? -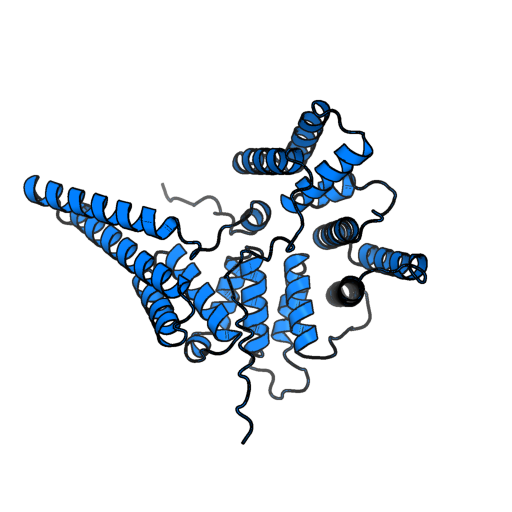1.476 -13.160 12.320 1.00 94.50 228 ALA A N 1
ATOM 1762 C CA . ALA A 1 228 ? -2.027 -14.279 13.079 1.00 94.50 228 ALA A CA 1
ATOM 1763 C C . ALA A 1 228 ? -0.988 -15.393 13.302 1.00 94.50 228 ALA A C 1
ATOM 1765 O O . ALA A 1 228 ? -0.903 -15.948 14.399 1.00 94.50 228 ALA A O 1
ATOM 1766 N N . ARG A 1 229 ? -0.150 -15.683 12.295 1.00 93.00 229 ARG A N 1
ATOM 1767 C CA . ARG A 1 229 ? 0.950 -16.662 12.401 1.00 93.00 229 ARG A CA 1
ATOM 1768 C C . ARG A 1 229 ? 2.075 -16.197 13.328 1.00 93.00 229 ARG A C 1
ATOM 1770 O O . ARG A 1 229 ? 2.648 -17.022 14.036 1.00 93.00 229 ARG A O 1
ATOM 1777 N N . LEU A 1 230 ? 2.393 -14.901 13.332 1.00 92.12 230 LEU A N 1
ATOM 1778 C CA . LEU A 1 230 ? 3.406 -14.315 14.217 1.00 92.12 230 LEU A CA 1
ATOM 1779 C C . LEU A 1 230 ? 2.967 -14.350 15.696 1.00 92.12 230 LEU A C 1
ATOM 1781 O O . LEU A 1 230 ? 3.809 -14.439 16.594 1.00 92.12 230 LEU A O 1
ATOM 1785 N N . GLY A 1 231 ? 1.652 -14.313 15.949 1.00 91.94 231 GLY A N 1
ATOM 1786 C CA . GLY A 1 231 ? 1.054 -14.280 17.286 1.00 91.94 231 GLY A CA 1
ATOM 1787 C C . GLY A 1 231 ? 1.310 -12.954 18.010 1.00 91.94 231 GLY A C 1
ATOM 1788 O O . GLY A 1 231 ? 1.898 -12.040 17.458 1.00 91.94 231 GLY A O 1
ATOM 1789 N N . HIS A 1 232 ? 0.913 -12.814 19.277 1.00 91.38 232 HIS A N 1
ATOM 1790 C CA . HIS A 1 232 ? 1.020 -11.526 19.997 1.00 91.38 232 HIS A CA 1
ATOM 1791 C C . HIS A 1 232 ? 2.377 -11.266 20.674 1.00 91.38 232 HIS A C 1
ATOM 1793 O O . HIS A 1 232 ? 2.538 -10.276 21.389 1.00 91.38 232 HIS A O 1
ATOM 1799 N N . GLY A 1 233 ? 3.365 -12.149 20.493 1.00 86.62 233 GLY A N 1
ATOM 1800 C CA . GLY A 1 233 ? 4.669 -12.030 21.154 1.00 86.62 233 GLY A CA 1
ATOM 1801 C C . GLY A 1 233 ? 5.423 -10.748 20.785 1.00 86.62 233 GLY A C 1
ATOM 1802 O O . GLY A 1 233 ? 6.082 -10.161 21.644 1.00 86.62 233 GLY A O 1
ATOM 1803 N N . PHE A 1 234 ? 5.269 -10.280 19.542 1.00 89.38 234 PHE A N 1
ATOM 1804 C CA . PHE A 1 234 ? 5.937 -9.077 19.040 1.00 89.38 234 PHE A CA 1
ATOM 1805 C C . PHE A 1 234 ? 5.475 -7.785 19.724 1.00 89.38 234 PHE A C 1
ATOM 1807 O O . PHE A 1 234 ? 6.252 -6.841 19.804 1.00 89.38 234 PHE A O 1
ATOM 1814 N N . LEU A 1 235 ? 4.260 -7.752 20.288 1.00 89.50 235 LEU A N 1
ATOM 1815 C CA . LEU A 1 235 ? 3.715 -6.569 20.969 1.00 89.50 235 LEU A CA 1
ATOM 1816 C C . LEU A 1 235 ? 4.505 -6.171 22.223 1.00 89.50 235 LEU A C 1
ATOM 1818 O O . LEU A 1 235 ? 4.331 -5.074 22.743 1.00 89.50 235 LEU A O 1
ATOM 1822 N N . ARG A 1 236 ? 5.360 -7.063 22.738 1.00 88.31 236 ARG A N 1
ATOM 1823 C CA . ARG A 1 236 ? 6.207 -6.797 23.908 1.00 88.31 236 ARG A CA 1
ATOM 1824 C C . ARG A 1 236 ? 7.528 -6.112 23.553 1.00 88.31 236 ARG A C 1
ATOM 1826 O O . ARG A 1 236 ? 8.211 -5.644 24.462 1.00 88.31 236 ARG A O 1
ATOM 1833 N N . ASP A 1 237 ? 7.918 -6.097 22.278 1.00 89.56 237 ASP A N 1
ATOM 1834 C CA . ASP A 1 237 ? 9.176 -5.509 21.820 1.00 89.56 237 ASP A CA 1
ATOM 1835 C C . ASP A 1 237 ? 8.921 -4.164 21.129 1.00 89.56 237 ASP A C 1
ATOM 1837 O O . ASP A 1 237 ? 8.307 -4.088 20.069 1.00 89.56 237 ASP A O 1
ATOM 1841 N N . ASN A 1 238 ? 9.433 -3.087 21.723 1.00 86.44 238 ASN A N 1
ATOM 1842 C CA . ASN A 1 238 ? 9.248 -1.726 21.210 1.00 86.44 238 ASN A CA 1
ATOM 1843 C C . ASN A 1 238 ? 10.328 -1.310 20.200 1.00 86.44 238 ASN A C 1
ATOM 1845 O O . ASN A 1 238 ? 10.396 -0.146 19.798 1.00 86.44 238 ASN A O 1
ATOM 1849 N N . ARG A 1 239 ? 11.219 -2.229 19.811 1.00 91.75 239 ARG A N 1
ATOM 1850 C CA . ARG A 1 239 ? 12.261 -1.973 18.812 1.00 91.75 239 ARG A CA 1
ATOM 1851 C C . ARG A 1 239 ? 11.715 -2.186 17.404 1.00 91.75 239 ARG A C 1
ATOM 1853 O O . ARG A 1 239 ? 10.781 -2.952 17.180 1.00 91.75 239 ARG A O 1
ATOM 1860 N N . SER A 1 240 ? 12.345 -1.540 16.428 1.00 86.75 240 SER A N 1
ATOM 1861 C CA . SER A 1 240 ? 12.094 -1.862 15.022 1.00 86.75 240 SER A CA 1
ATOM 1862 C C . SER A 1 240 ? 12.593 -3.282 14.715 1.00 86.75 240 SER A C 1
ATOM 1864 O O . SER A 1 240 ? 13.668 -3.649 15.205 1.00 86.75 240 SER A O 1
ATOM 1866 N N . PRO A 1 241 ? 11.861 -4.102 13.933 1.00 91.62 241 PRO A N 1
ATOM 1867 C CA . PRO A 1 241 ? 10.640 -3.816 13.162 1.00 91.62 241 PRO A CA 1
ATOM 1868 C C . PRO A 1 241 ? 9.306 -4.080 13.897 1.00 91.62 241 PRO A C 1
ATOM 1870 O O . PRO A 1 241 ? 8.234 -3.920 13.307 1.00 91.62 241 PRO A O 1
ATOM 1873 N N . PHE A 1 242 ? 9.353 -4.528 15.153 1.00 95.25 242 PHE A N 1
ATOM 1874 C CA . PHE A 1 242 ? 8.185 -4.988 15.913 1.00 95.25 242 PHE A CA 1
ATOM 1875 C C . PHE A 1 242 ? 7.209 -3.864 16.228 1.00 95.25 242 PHE A C 1
ATOM 1877 O O . PHE A 1 242 ? 6.004 -4.026 16.057 1.00 95.25 242 PHE A O 1
ATOM 1884 N N . ARG A 1 243 ? 7.737 -2.697 16.592 1.00 95.62 243 ARG A N 1
ATOM 1885 C CA . ARG A 1 243 ? 6.943 -1.495 16.845 1.00 95.62 243 ARG A CA 1
ATOM 1886 C C . ARG A 1 243 ? 6.091 -1.081 15.646 1.00 95.62 243 ARG A C 1
ATOM 1888 O O . ARG A 1 243 ? 4.912 -0.795 15.805 1.00 95.62 243 ARG A O 1
ATOM 1895 N N . GLU A 1 244 ? 6.676 -1.052 14.449 1.00 94.69 244 GLU A N 1
ATOM 1896 C CA . GLU A 1 244 ? 5.935 -0.684 13.236 1.00 94.69 244 GLU A CA 1
ATOM 1897 C C . GLU A 1 244 ? 4.864 -1.735 12.908 1.00 94.69 244 GLU A C 1
ATOM 1899 O O . GLU A 1 244 ? 3.761 -1.399 12.498 1.00 94.69 244 GLU A O 1
ATOM 1904 N N . THR A 1 245 ? 5.162 -3.007 13.168 1.00 96.75 245 THR A N 1
ATOM 1905 C CA . THR A 1 245 ? 4.205 -4.112 13.005 1.00 96.75 245 THR A CA 1
ATOM 1906 C C . THR A 1 245 ? 3.054 -4.023 14.018 1.00 96.75 245 THR A C 1
ATOM 1908 O O . THR A 1 245 ? 1.913 -4.321 13.681 1.00 96.75 245 THR A O 1
ATOM 1911 N N . ALA A 1 246 ? 3.324 -3.564 15.246 1.00 97.50 246 ALA A N 1
ATOM 1912 C CA . ALA A 1 246 ? 2.305 -3.296 16.264 1.00 97.50 246 ALA A CA 1
ATOM 1913 C C . ALA A 1 246 ? 1.386 -2.144 15.871 1.00 97.50 246 ALA A C 1
ATOM 1915 O O . ALA A 1 246 ? 0.181 -2.251 16.074 1.00 97.50 246 ALA A O 1
ATOM 1916 N N . TYR A 1 247 ? 1.928 -1.092 15.260 1.00 97.50 247 TYR A N 1
ATOM 1917 C CA . TYR A 1 247 ? 1.111 -0.003 14.738 1.00 97.50 247 TYR A CA 1
ATOM 1918 C C . TYR A 1 247 ? 0.142 -0.490 13.655 1.00 97.50 247 TYR A C 1
ATOM 1920 O O . TYR A 1 247 ? -1.058 -0.274 13.779 1.00 97.50 247 TYR A O 1
ATOM 1928 N N . ILE A 1 248 ? 0.653 -1.238 12.668 1.00 97.56 248 ILE A N 1
ATOM 1929 C CA . ILE A 1 248 ? -0.154 -1.844 11.596 1.00 97.56 248 ILE A CA 1
ATOM 1930 C C . ILE A 1 248 ? -1.257 -2.733 12.176 1.00 97.56 248 ILE A C 1
ATOM 1932 O O . ILE A 1 248 ? -2.402 -2.676 11.738 1.00 97.56 248 ILE A O 1
ATOM 1936 N N . TYR A 1 249 ? -0.933 -3.546 13.184 1.00 97.94 249 TYR A N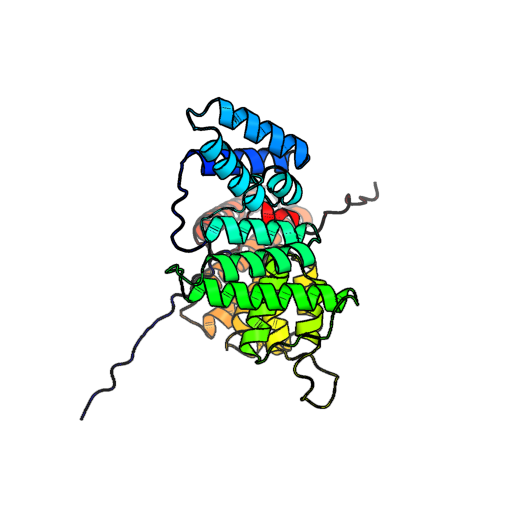 1
ATOM 1937 C CA . TYR A 1 249 ? -1.933 -4.385 13.837 1.00 97.94 249 TYR A CA 1
ATOM 1938 C C . TYR A 1 249 ? -3.018 -3.551 14.537 1.00 97.94 249 TYR A C 1
ATOM 1940 O O . TYR A 1 249 ? -4.196 -3.881 14.437 1.00 97.94 249 TYR A O 1
ATOM 1948 N N . GLY A 1 250 ? -2.641 -2.447 15.192 1.00 97.75 250 GLY A N 1
ATOM 1949 C CA . GLY A 1 250 ? -3.588 -1.494 15.773 1.00 97.75 250 GLY A CA 1
ATOM 1950 C C . GLY A 1 250 ? -4.510 -0.851 14.731 1.00 97.75 250 GLY A C 1
ATOM 1951 O O . GLY A 1 250 ? -5.713 -0.774 14.968 1.00 97.75 250 GLY A O 1
ATOM 1952 N N . GLU A 1 251 ? -3.979 -0.437 13.574 1.00 98.06 251 GLU A N 1
ATOM 1953 C CA . GLU A 1 251 ? -4.787 0.116 12.474 1.00 98.06 251 GLU A CA 1
ATOM 1954 C C . GLU A 1 251 ? -5.775 -0.918 11.926 1.00 98.06 251 GLU A C 1
ATOM 1956 O O . GLU A 1 251 ? -6.958 -0.623 11.801 1.00 98.06 251 GLU A O 1
ATOM 1961 N N . MET A 1 252 ? -5.334 -2.158 11.697 1.00 97.38 252 MET A N 1
ATOM 1962 C CA . MET A 1 252 ? -6.226 -3.224 11.229 1.00 97.38 252 MET A CA 1
ATOM 1963 C C . MET A 1 252 ? -7.356 -3.531 12.217 1.00 97.38 252 MET A C 1
ATOM 1965 O O . MET A 1 252 ? -8.485 -3.770 11.797 1.00 97.38 252 MET A O 1
ATOM 1969 N N . LEU A 1 253 ? -7.073 -3.525 13.525 1.00 97.81 253 LEU A N 1
ATOM 1970 C CA . LEU A 1 253 ? -8.106 -3.695 14.551 1.00 97.81 253 LEU A CA 1
ATOM 1971 C C . LEU A 1 253 ? -9.076 -2.508 14.579 1.00 97.81 253 LEU A C 1
ATOM 1973 O O . LEU A 1 253 ? -10.271 -2.705 14.789 1.00 97.81 253 LEU A O 1
ATOM 1977 N N . HIS A 1 254 ? -8.583 -1.285 14.362 1.00 98.12 254 HIS A N 1
ATOM 1978 C CA . HIS A 1 254 ? -9.437 -0.103 14.232 1.00 98.12 254 HIS A CA 1
ATOM 1979 C C . HIS A 1 254 ? -10.375 -0.228 13.024 1.00 98.12 254 HIS A C 1
ATOM 1981 O O . HIS A 1 254 ? -11.584 -0.049 13.190 1.00 98.12 254 HIS A O 1
ATOM 1987 N N . ASP A 1 255 ? -9.852 -0.630 11.864 1.00 96.38 255 ASP A N 1
ATOM 1988 C CA . ASP A 1 255 ? -10.634 -0.849 10.640 1.00 96.38 255 ASP A CA 1
ATOM 1989 C C . ASP A 1 255 ? -11.695 -1.949 10.811 1.00 96.38 255 ASP A C 1
ATOM 1991 O O . ASP A 1 255 ? -12.805 -1.835 10.285 1.00 96.38 255 ASP A O 1
ATOM 1995 N N . ASP A 1 256 ? -11.388 -2.984 11.599 1.00 96.12 256 ASP A N 1
ATOM 1996 C CA . ASP A 1 256 ? -12.307 -4.079 11.932 1.00 96.12 256 ASP A CA 1
ATOM 1997 C C . ASP A 1 256 ? -13.336 -3.703 13.025 1.00 96.12 256 ASP A C 1
ATOM 1999 O O . ASP A 1 256 ? -14.190 -4.514 13.392 1.00 96.12 256 ASP A O 1
ATOM 2003 N N . GLY A 1 257 ? -13.288 -2.476 13.556 1.00 96.88 257 GLY A N 1
ATOM 2004 C CA . GLY A 1 257 ? -14.199 -1.987 14.597 1.00 96.88 257 GLY A CA 1
ATOM 2005 C C . GLY A 1 257 ? -13.865 -2.461 16.018 1.00 96.88 257 GLY A C 1
ATOM 2006 O O . GLY A 1 257 ? -14.643 -2.238 16.950 1.00 96.88 257 GLY A O 1
ATOM 2007 N N . LEU A 1 258 ? -12.705 -3.089 16.214 1.00 97.81 258 LEU A N 1
ATOM 2008 C CA . LEU A 1 258 ? -12.199 -3.599 17.491 1.00 97.81 258 LEU A CA 1
ATOM 2009 C C . LEU A 1 258 ? -11.471 -2.498 18.279 1.00 97.81 258 LEU A C 1
ATOM 2011 O O . LEU A 1 258 ? -10.299 -2.598 18.651 1.00 97.81 258 LEU A O 1
ATOM 2015 N N . TYR A 1 259 ? -12.190 -1.403 18.528 1.00 98.25 259 TYR A N 1
ATOM 2016 C CA . TYR A 1 259 ? -11.609 -0.152 19.016 1.00 98.25 259 TYR A CA 1
ATOM 2017 C C . TYR A 1 259 ? -10.935 -0.256 20.391 1.00 98.25 259 TYR A C 1
ATOM 2019 O O . TYR A 1 259 ? -9.910 0.384 20.608 1.00 98.25 259 TYR A O 1
ATOM 2027 N N . ASP A 1 260 ? -11.477 -1.046 21.324 1.00 98.00 260 ASP A N 1
ATOM 2028 C CA . ASP A 1 260 ? -10.893 -1.180 22.668 1.00 98.00 260 ASP A CA 1
ATOM 2029 C C . ASP A 1 260 ? -9.516 -1.882 22.619 1.00 98.00 260 ASP A C 1
ATOM 2031 O O . ASP A 1 260 ? -8.582 -1.492 23.322 1.00 98.00 260 ASP A O 1
ATOM 2035 N N . GLU A 1 261 ? -9.361 -2.886 21.752 1.00 97.81 261 GLU A N 1
ATOM 2036 C CA . GLU A 1 261 ? -8.104 -3.624 21.568 1.00 97.81 261 GLU A CA 1
ATOM 2037 C C . GLU A 1 261 ? -7.069 -2.791 20.803 1.00 97.81 261 GLU A C 1
ATOM 2039 O O . GLU A 1 261 ? -5.900 -2.742 21.198 1.00 97.81 261 GLU A O 1
ATOM 2044 N N . ALA A 1 262 ? -7.507 -2.077 19.762 1.00 98.19 262 ALA A N 1
ATOM 2045 C CA . ALA A 1 262 ? -6.674 -1.127 19.031 1.00 98.19 262 ALA A CA 1
ATOM 2046 C C . ALA A 1 262 ? -6.138 -0.015 19.953 1.00 98.19 262 ALA A C 1
ATOM 2048 O O . ALA A 1 262 ? -4.934 0.260 19.961 1.00 98.19 262 ALA A O 1
ATOM 2049 N N . ALA A 1 263 ? -7.001 0.575 20.793 1.00 98.25 263 ALA A N 1
ATOM 2050 C CA . ALA A 1 263 ? -6.621 1.624 21.740 1.00 98.25 263 ALA A CA 1
ATOM 2051 C C . ALA A 1 263 ? -5.492 1.169 22.676 1.00 98.25 263 ALA A C 1
ATOM 2053 O O . ALA A 1 263 ? -4.503 1.884 22.831 1.00 98.25 263 ALA A O 1
ATOM 2054 N N . ALA A 1 264 ? -5.591 -0.040 23.239 1.00 97.81 264 ALA A N 1
ATOM 2055 C CA . ALA A 1 264 ? -4.580 -0.578 24.149 1.00 97.81 264 ALA A CA 1
ATOM 2056 C C . ALA A 1 264 ? -3.194 -0.716 23.487 1.00 97.81 264 ALA A C 1
ATOM 2058 O O . ALA A 1 264 ? -2.165 -0.444 24.114 1.00 97.81 264 ALA A O 1
ATOM 2059 N N . ILE A 1 265 ? -3.151 -1.110 22.210 1.00 97.81 265 ILE A N 1
ATOM 2060 C CA . ILE A 1 265 ? -1.900 -1.189 21.442 1.00 97.81 265 ILE A CA 1
ATOM 2061 C C . ILE A 1 265 ? -1.319 0.209 21.231 1.00 97.81 265 ILE A C 1
ATOM 2063 O O . ILE A 1 265 ? -0.142 0.439 21.519 1.00 97.81 265 ILE A O 1
ATOM 2067 N N . PHE A 1 266 ? -2.137 1.153 20.765 1.00 98.00 266 PHE A N 1
ATOM 2068 C CA . PHE A 1 266 ? -1.694 2.518 20.499 1.00 98.00 266 PHE A CA 1
ATOM 2069 C C . PHE A 1 266 ? -1.234 3.253 21.763 1.00 98.00 266 PHE A C 1
ATOM 2071 O O . PHE A 1 266 ? -0.239 3.977 21.722 1.00 98.00 266 PHE A O 1
ATOM 2078 N N . GLU A 1 267 ? -1.876 3.024 22.908 1.00 97.56 267 GLU A N 1
ATOM 2079 C CA . GLU A 1 267 ? -1.418 3.546 24.198 1.00 97.56 267 GLU A CA 1
ATOM 2080 C C . GLU A 1 267 ? -0.059 2.980 24.604 1.00 97.56 267 GLU A C 1
ATOM 2082 O O . GLU A 1 267 ? 0.821 3.734 25.023 1.00 97.56 267 GLU A O 1
ATOM 2087 N N . SER A 1 268 ? 0.141 1.668 24.444 1.00 96.88 268 SER A N 1
ATOM 2088 C CA . SER A 1 268 ? 1.436 1.033 24.704 1.00 96.88 268 SER A CA 1
ATOM 2089 C C . SER A 1 268 ? 2.536 1.630 23.815 1.00 96.88 268 SER A C 1
ATOM 2091 O O . SER A 1 268 ? 3.630 1.953 24.291 1.00 96.88 268 SER A O 1
ATOM 2093 N N . LEU A 1 269 ? 2.238 1.861 22.533 1.00 96.44 269 LEU A N 1
ATOM 2094 C CA . LEU A 1 269 ? 3.151 2.521 21.596 1.00 96.44 269 LEU A CA 1
ATOM 2095 C C . LEU A 1 269 ? 3.448 3.967 22.009 1.00 96.44 269 LEU A C 1
ATOM 2097 O O . LEU A 1 269 ? 4.613 4.351 22.074 1.00 96.44 269 LEU A O 1
ATOM 2101 N N . ALA A 1 270 ? 2.430 4.751 22.362 1.00 96.25 270 ALA A N 1
ATOM 2102 C CA . ALA A 1 270 ? 2.595 6.133 22.807 1.00 96.25 270 ALA A CA 1
ATOM 2103 C C . ALA A 1 270 ? 3.389 6.247 24.122 1.00 96.25 270 ALA A C 1
ATOM 2105 O O . ALA A 1 270 ? 4.185 7.172 24.291 1.00 96.25 270 ALA A O 1
ATOM 2106 N N . ALA A 1 271 ? 3.202 5.303 25.048 1.00 96.00 271 ALA A N 1
ATOM 2107 C CA . ALA A 1 271 ? 3.918 5.267 26.321 1.00 96.00 271 ALA A CA 1
ATOM 2108 C C . ALA A 1 271 ? 5.402 4.914 26.143 1.00 96.00 271 ALA A C 1
ATOM 2110 O O . ALA A 1 271 ? 6.263 5.431 26.856 1.00 96.00 271 ALA A O 1
ATOM 2111 N N . THR A 1 272 ? 5.706 4.027 25.196 1.00 95.69 272 THR A N 1
ATOM 2112 C CA . THR A 1 272 ? 7.063 3.506 24.976 1.00 95.69 272 THR A CA 1
ATOM 2113 C C . THR A 1 272 ? 7.847 4.309 23.940 1.00 95.69 272 THR A C 1
ATOM 2115 O O . THR A 1 272 ? 9.077 4.325 23.986 1.00 95.69 272 THR A O 1
ATOM 2118 N N . CYS A 1 273 ? 7.153 5.018 23.048 1.00 93.69 273 CYS A N 1
ATOM 2119 C CA . CYS A 1 273 ? 7.709 5.899 22.025 1.00 93.69 273 CYS A CA 1
ATOM 2120 C C . CYS A 1 273 ? 7.009 7.270 22.061 1.00 93.69 273 CYS A C 1
ATOM 2122 O O . CYS A 1 273 ? 6.172 7.548 21.202 1.00 93.69 273 CYS A O 1
ATOM 2124 N N . PRO A 1 274 ? 7.370 8.162 23.006 1.00 92.50 274 PRO A N 1
ATOM 2125 C CA . PRO A 1 274 ? 6.712 9.466 23.168 1.00 92.50 274 PRO A CA 1
ATOM 2126 C C . PRO A 1 274 ? 6.748 10.370 21.924 1.00 92.50 274 PRO A C 1
ATOM 2128 O O . PRO A 1 274 ? 5.895 11.248 21.769 1.00 92.50 274 PRO A O 1
ATOM 2131 N N . ASP A 1 275 ? 7.720 10.143 21.036 1.00 93.12 275 ASP A N 1
ATOM 2132 C CA . ASP A 1 275 ? 7.892 10.880 19.781 1.00 93.12 275 ASP A CA 1
ATOM 2133 C C . ASP A 1 275 ? 6.886 10.465 18.689 1.00 93.12 275 ASP A C 1
ATOM 2135 O O . ASP A 1 275 ? 6.713 11.196 17.719 1.00 93.12 275 ASP A O 1
ATOM 2139 N N . MET A 1 276 ? 6.190 9.331 18.849 1.00 93.25 276 MET A N 1
ATOM 2140 C CA . MET A 1 276 ? 5.160 8.847 17.921 1.00 93.25 276 MET A CA 1
ATOM 2141 C C . MET A 1 276 ? 3.816 9.510 18.249 1.00 93.25 276 MET A C 1
ATOM 2143 O O . MET A 1 276 ? 2.974 8.966 18.968 1.00 93.25 276 MET A O 1
ATOM 2147 N N . ALA A 1 277 ? 3.632 10.744 17.782 1.00 94.81 277 ALA A N 1
ATOM 2148 C CA . ALA A 1 277 ? 2.406 11.504 18.018 1.00 94.81 277 ALA A CA 1
ATOM 2149 C C . ALA A 1 277 ? 1.171 10.811 17.422 1.00 94.81 277 ALA A C 1
ATOM 2151 O O . ALA A 1 277 ? 0.110 10.817 18.044 1.00 94.81 277 ALA A O 1
ATOM 2152 N N . GLU A 1 278 ? 1.337 10.159 16.278 1.00 95.75 278 GLU A N 1
ATOM 2153 C CA . GLU A 1 278 ? 0.321 9.431 15.525 1.00 95.75 278 GLU A CA 1
ATOM 2154 C C . GLU A 1 278 ? -0.339 8.345 16.379 1.00 95.75 278 GLU A C 1
ATOM 2156 O O . GLU A 1 278 ? -1.555 8.201 16.346 1.00 95.75 278 GLU A O 1
ATOM 2161 N N . ALA A 1 279 ? 0.419 7.643 17.230 1.00 96.62 279 ALA A N 1
ATOM 2162 C CA . ALA A 1 279 ? -0.142 6.643 18.142 1.00 96.62 279 ALA A CA 1
ATOM 2163 C C . ALA A 1 279 ? -1.107 7.262 19.170 1.00 96.62 279 ALA A C 1
ATOM 2165 O O . ALA A 1 279 ? -2.117 6.660 19.521 1.00 96.62 279 ALA A O 1
ATOM 2166 N N . ARG A 1 280 ? -0.859 8.497 19.627 1.00 97.62 280 ARG A N 1
ATOM 2167 C CA . ARG A 1 280 ? -1.781 9.194 20.544 1.00 97.62 280 ARG A CA 1
ATOM 2168 C C . ARG A 1 280 ? -3.076 9.595 19.843 1.00 97.62 280 ARG A C 1
ATOM 2170 O O . ARG A 1 280 ? -4.147 9.449 20.428 1.00 97.62 280 ARG A O 1
ATOM 2177 N N . PHE A 1 281 ? -2.982 10.077 18.603 1.00 97.69 281 PHE A N 1
ATOM 2178 C CA . PHE A 1 281 ? -4.158 10.392 17.787 1.00 97.69 281 PHE A CA 1
ATOM 2179 C C . PHE A 1 281 ? -4.956 9.132 17.445 1.00 97.69 281 PHE A C 1
ATOM 2181 O O . PHE A 1 281 ? -6.177 9.143 17.584 1.00 97.69 281 PHE A O 1
ATOM 2188 N N . ALA A 1 282 ? -4.275 8.033 17.120 1.00 97.88 282 ALA A N 1
ATOM 2189 C CA . ALA A 1 282 ? -4.887 6.734 16.871 1.00 97.88 282 ALA A CA 1
ATOM 2190 C C . ALA A 1 282 ? -5.638 6.199 18.104 1.00 97.88 282 ALA A C 1
ATOM 2192 O O . ALA A 1 282 ? -6.806 5.825 18.002 1.00 97.88 282 ALA A O 1
ATOM 2193 N N . ALA A 1 283 ? -5.030 6.250 19.297 1.00 98.25 283 ALA A N 1
ATOM 2194 C CA . ALA A 1 283 ? -5.707 5.886 20.545 1.00 98.25 283 ALA A CA 1
ATOM 2195 C C . ALA A 1 283 ? -6.936 6.775 20.816 1.00 98.25 283 ALA A C 1
ATOM 2197 O O . ALA A 1 283 ? -8.013 6.274 21.138 1.00 98.25 283 ALA A O 1
ATOM 2198 N N . GLY A 1 284 ? -6.804 8.095 20.633 1.00 98.12 284 GLY A N 1
ATOM 2199 C CA . GLY A 1 284 ? -7.921 9.038 20.753 1.00 98.12 284 GLY A CA 1
ATOM 2200 C C . GLY A 1 284 ? -9.068 8.716 19.788 1.00 98.12 284 GLY A C 1
ATOM 2201 O O . GLY A 1 284 ? -10.222 8.659 20.208 1.00 98.12 284 GLY A O 1
ATOM 2202 N N . SER A 1 285 ? -8.744 8.432 18.523 1.00 98.25 285 SER A N 1
ATOM 2203 C CA . SER A 1 285 ? -9.693 7.982 17.498 1.00 98.25 285 SER A CA 1
ATOM 2204 C C . SER A 1 285 ? -10.448 6.726 17.943 1.00 98.25 285 SER A C 1
ATOM 2206 O O . SER A 1 285 ? 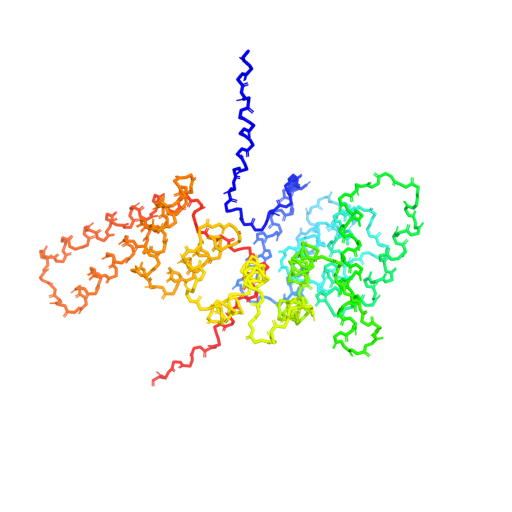-11.680 6.710 17.923 1.00 98.25 285 SER A O 1
ATOM 2208 N N . CYS A 1 286 ? -9.731 5.707 18.433 1.00 98.56 286 CYS A N 1
ATOM 2209 C CA . CYS A 1 286 ? -10.327 4.469 18.940 1.00 98.56 286 CYS A CA 1
ATOM 2210 C C . CYS A 1 286 ? -11.339 4.742 20.064 1.00 98.56 286 CYS A C 1
ATOM 2212 O O . CYS A 1 286 ? -12.469 4.254 20.023 1.00 98.56 286 CYS A O 1
ATOM 2214 N N . TYR A 1 287 ? -10.978 5.571 21.047 1.00 98.62 287 TYR A N 1
ATOM 2215 C CA . TYR A 1 287 ? -11.875 5.894 22.159 1.00 98.62 287 TYR A CA 1
ATOM 2216 C C . TYR A 1 287 ? -13.137 6.642 21.726 1.00 98.62 287 TYR A C 1
ATOM 2218 O O . TYR A 1 287 ? -14.227 6.344 22.226 1.00 98.62 287 TYR A O 1
ATOM 2226 N N . LEU A 1 288 ? -13.013 7.590 20.794 1.00 98.38 288 LEU A N 1
ATOM 2227 C CA . LEU A 1 288 ? -14.163 8.314 20.253 1.00 98.38 288 LEU A CA 1
ATOM 2228 C C . LEU A 1 288 ? -15.101 7.371 19.486 1.00 98.38 288 LEU A C 1
ATOM 2230 O O . LEU A 1 288 ? -16.311 7.405 19.716 1.00 98.38 288 LEU A O 1
ATOM 2234 N N . GLN A 1 289 ? -14.558 6.480 18.650 1.00 98.12 289 GLN A N 1
ATOM 2235 C CA . GLN A 1 289 ? -15.346 5.491 17.905 1.00 98.12 289 GLN A CA 1
ATOM 2236 C C . GLN A 1 289 ? -16.045 4.475 18.823 1.00 98.12 289 GLN A C 1
ATOM 2238 O O . GLN A 1 289 ? -17.231 4.169 18.645 1.00 98.12 289 GLN A O 1
ATOM 2243 N N . ALA A 1 290 ? -15.359 4.001 19.868 1.00 98.06 290 ALA A 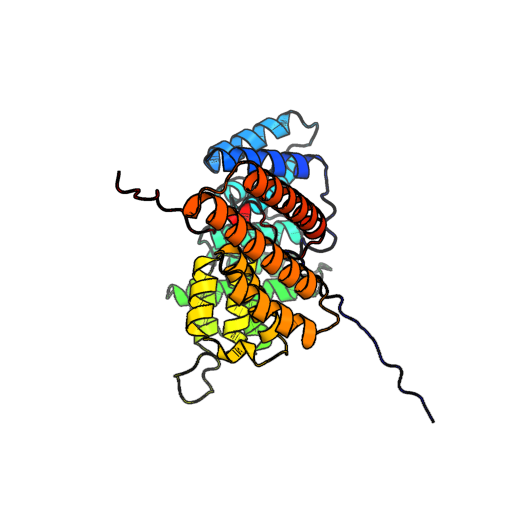N 1
ATOM 2244 C CA . ALA A 1 290 ? -15.956 3.137 20.885 1.00 98.06 290 ALA A CA 1
ATOM 2245 C C . ALA A 1 290 ? -17.109 3.843 21.623 1.00 98.06 290 ALA A C 1
ATOM 2247 O O . ALA A 1 290 ? -18.167 3.250 21.854 1.00 98.06 290 ALA A O 1
ATOM 2248 N N . ALA A 1 291 ? -16.937 5.123 21.975 1.00 98.19 291 ALA A N 1
ATOM 2249 C CA . ALA A 1 291 ? -17.974 5.922 22.623 1.00 98.19 291 ALA A CA 1
ATOM 2250 C C . ALA A 1 291 ? -19.196 6.138 21.713 1.00 98.19 291 ALA A C 1
ATOM 2252 O O . ALA A 1 291 ? -20.327 5.933 22.166 1.00 98.19 291 ALA A O 1
ATOM 2253 N N . LEU A 1 292 ? -18.979 6.477 20.436 1.00 97.94 292 LEU A N 1
ATOM 2254 C CA . LEU A 1 292 ? -20.038 6.590 19.426 1.00 97.94 292 LEU A CA 1
ATOM 2255 C C . LEU A 1 292 ? -20.835 5.290 19.306 1.00 97.94 292 LEU A C 1
ATOM 2257 O O . LEU A 1 292 ? -22.060 5.304 19.441 1.00 97.94 292 LEU A O 1
ATOM 2261 N N . SER A 1 293 ? -20.141 4.162 19.139 1.00 96.81 293 SER A N 1
ATOM 2262 C CA . SER A 1 293 ? -20.757 2.837 19.001 1.00 96.81 293 SER A CA 1
ATOM 2263 C C . SER A 1 293 ? -21.621 2.478 20.215 1.00 96.81 293 SER A C 1
ATOM 2265 O O . SER A 1 293 ? -22.760 2.027 20.071 1.00 96.81 293 SER A O 1
ATOM 2267 N N . ARG A 1 294 ? -21.132 2.752 21.434 1.00 97.38 294 ARG A N 1
ATOM 2268 C CA . ARG A 1 294 ? -21.881 2.520 22.683 1.00 97.38 294 ARG A CA 1
ATOM 2269 C C . ARG A 1 294 ? -23.116 3.419 22.796 1.00 97.38 294 ARG A C 1
ATOM 2271 O O . ARG A 1 294 ? -24.176 2.940 23.200 1.00 97.38 294 ARG A O 1
ATOM 2278 N N . LEU A 1 295 ? -23.016 4.703 22.444 1.00 97.06 295 LEU A N 1
ATOM 2279 C CA . LEU A 1 295 ? -24.149 5.639 22.484 1.00 97.06 295 LEU A CA 1
ATOM 2280 C C . LEU A 1 295 ? -25.219 5.299 21.436 1.00 97.06 295 LEU A C 1
ATOM 2282 O O . LEU A 1 295 ? -26.403 5.245 21.774 1.00 97.06 295 LEU A O 1
ATOM 2286 N N . ALA A 1 296 ? -24.816 4.989 20.202 1.00 95.19 296 ALA A N 1
ATOM 2287 C CA . ALA A 1 296 ? -25.723 4.531 19.149 1.00 95.19 296 ALA A CA 1
ATOM 2288 C C . ALA A 1 296 ? -26.420 3.211 19.536 1.00 95.19 296 ALA A C 1
ATOM 2290 O O . ALA A 1 296 ? -27.640 3.062 19.394 1.00 95.19 296 ALA A O 1
ATOM 2291 N N . GLY A 1 297 ? -25.669 2.277 20.131 1.00 96.06 297 GLY A N 1
ATOM 2292 C CA . GLY A 1 297 ? -26.207 1.049 20.714 1.00 96.06 297 GLY A CA 1
ATOM 2293 C C . GLY A 1 297 ? -27.261 1.316 21.794 1.00 96.06 297 GLY A C 1
ATOM 2294 O O . GLY A 1 297 ? -28.310 0.675 21.812 1.00 96.06 297 GLY A O 1
ATOM 2295 N N . ARG A 1 298 ? -27.060 2.318 22.661 1.00 95.81 298 ARG A N 1
ATOM 2296 C CA . ARG A 1 298 ? -28.057 2.679 23.685 1.00 95.81 298 ARG A CA 1
ATOM 2297 C C . ARG A 1 298 ? -29.373 3.182 23.091 1.00 95.81 298 ARG A C 1
ATOM 2299 O O . ARG A 1 298 ? -30.427 2.802 23.599 1.00 95.81 298 ARG A O 1
ATOM 2306 N N . ILE A 1 299 ? -29.332 3.991 22.028 1.00 95.19 299 ILE A N 1
ATOM 2307 C CA . ILE A 1 299 ? -30.550 4.472 21.350 1.00 95.19 299 ILE A CA 1
ATOM 2308 C C . ILE A 1 299 ? -31.360 3.292 20.804 1.00 95.19 299 ILE A C 1
ATOM 2310 O O . ILE A 1 299 ? -32.578 3.239 20.993 1.00 95.19 299 ILE A O 1
ATOM 2314 N N . SER A 1 300 ? -30.686 2.348 20.141 1.00 95.00 300 SER A N 1
ATOM 2315 C CA . SER A 1 300 ? -31.345 1.193 19.521 1.00 95.00 300 SER A CA 1
ATOM 2316 C C . SER A 1 300 ? -31.914 0.208 20.549 1.00 95.00 300 SER A C 1
ATOM 2318 O O . SER A 1 300 ? -33.046 -0.251 20.383 1.00 95.00 300 SER A O 1
ATOM 2320 N N . LEU A 1 301 ? -31.175 -0.071 21.628 1.00 96.38 301 LEU A N 1
ATOM 2321 C CA . LEU A 1 301 ? -31.555 -1.062 22.639 1.00 96.38 301 LEU A CA 1
ATOM 2322 C C . LEU A 1 301 ? -32.602 -0.548 23.632 1.00 96.38 301 LEU A C 1
ATOM 2324 O O . LEU A 1 301 ? -33.574 -1.246 23.912 1.00 96.38 301 LEU A O 1
ATOM 2328 N N . TYR A 1 302 ? -32.413 0.657 24.173 1.00 95.31 302 TYR A N 1
ATOM 2329 C CA . TYR A 1 302 ? -33.216 1.136 25.304 1.00 95.31 302 TYR A CA 1
ATOM 2330 C C . TYR A 1 302 ? -34.378 2.037 24.899 1.00 95.31 302 TYR A C 1
ATOM 2332 O O . TYR A 1 302 ? -35.258 2.267 25.721 1.00 95.31 302 TYR A O 1
ATOM 2340 N N . ARG A 1 303 ? -34.406 2.522 23.647 1.00 94.94 303 ARG A N 1
ATOM 2341 C CA . ARG A 1 303 ? -35.431 3.448 23.131 1.00 94.94 303 ARG A CA 1
ATOM 2342 C C . ARG A 1 303 ? -35.723 4.584 24.130 1.00 94.94 303 ARG A C 1
ATOM 2344 O O . ARG A 1 303 ? -36.855 4.695 24.601 1.00 94.94 303 ARG A O 1
ATOM 2351 N N . PRO A 1 304 ? -34.702 5.392 24.468 1.00 96.25 304 PRO A N 1
ATOM 2352 C CA . PRO A 1 304 ? -34.832 6.452 25.460 1.00 96.25 304 PRO A CA 1
ATOM 2353 C C . PRO A 1 304 ? -35.950 7.430 25.086 1.00 96.25 304 PRO A C 1
ATOM 2355 O O . PRO A 1 304 ? -36.285 7.584 23.903 1.00 96.25 304 PRO A O 1
ATOM 2358 N N . ASP A 1 305 ? -36.504 8.099 26.100 1.00 97.94 305 ASP A N 1
ATOM 2359 C CA . ASP A 1 305 ? -37.457 9.185 25.881 1.00 97.94 305 ASP A CA 1
ATOM 2360 C C . ASP A 1 305 ? -36.821 10.346 25.099 1.00 97.94 305 ASP A C 1
ATOM 2362 O O . ASP A 1 305 ? -35.604 10.414 24.915 1.00 97.94 305 ASP A O 1
ATOM 2366 N N . GLU A 1 306 ? -37.650 11.273 24.624 1.00 97.31 306 GLU A N 1
ATOM 2367 C CA . GLU A 1 306 ? -37.200 12.378 23.772 1.00 97.31 306 GLU A CA 1
ATOM 2368 C C . GLU A 1 306 ? -36.139 13.264 24.446 1.00 97.31 306 GLU A C 1
ATOM 2370 O O . GLU A 1 306 ? -35.233 13.779 23.793 1.00 97.31 306 GLU A O 1
ATOM 2375 N N . THR A 1 307 ? -36.210 13.411 25.771 1.00 97.75 307 THR A N 1
ATOM 2376 C CA . THR A 1 307 ? -35.274 14.260 26.513 1.00 97.75 307 THR A CA 1
ATOM 2377 C C . THR A 1 307 ? -33.906 13.598 26.629 1.00 97.75 307 THR A C 1
ATOM 2379 O O . THR A 1 307 ? -32.882 14.260 26.451 1.00 97.75 307 THR A O 1
ATOM 2382 N N . GLU A 1 308 ? -33.854 12.302 26.943 1.00 96.62 308 GLU A N 1
ATOM 2383 C CA . GLU A 1 308 ? -32.599 11.548 26.961 1.00 96.62 308 GLU A CA 1
ATOM 2384 C C . GLU A 1 308 ? -32.037 11.371 25.543 1.00 96.62 308 GLU A C 1
ATOM 2386 O O . GLU A 1 308 ? -30.835 11.560 25.348 1.00 96.62 308 GLU A O 1
ATOM 2391 N N . ARG A 1 309 ? -32.889 11.117 24.543 1.00 96.88 309 ARG A N 1
ATOM 2392 C CA . ARG A 1 309 ? -32.499 11.045 23.127 1.00 96.88 309 ARG A CA 1
ATOM 2393 C C . ARG A 1 309 ? -31.788 12.317 22.670 1.00 96.88 309 ARG A C 1
ATOM 2395 O O . ARG A 1 309 ? -30.661 12.225 22.196 1.00 96.88 309 ARG A O 1
ATOM 2402 N N . ALA A 1 310 ? -32.368 13.493 22.918 1.00 96.94 310 ALA A N 1
ATOM 2403 C CA . ALA A 1 310 ? -31.756 14.768 22.543 1.00 96.94 310 ALA A CA 1
ATOM 2404 C C . ALA A 1 310 ? -30.370 14.988 23.188 1.00 96.94 310 ALA A C 1
ATOM 2406 O O . ALA A 1 310 ? -29.481 15.587 22.579 1.00 96.94 310 ALA A O 1
ATOM 2407 N N . LYS A 1 311 ? -30.151 14.488 24.415 1.00 97.81 311 LYS A N 1
ATOM 2408 C CA . LYS A 1 311 ? -28.828 14.531 25.066 1.00 97.81 311 LYS A CA 1
ATOM 2409 C C . LYS A 1 311 ? -27.830 13.600 24.386 1.00 97.81 311 LYS A C 1
ATOM 2411 O O . LYS A 1 311 ? -26.681 13.991 24.200 1.00 97.81 311 LYS A O 1
ATOM 2416 N N . ILE A 1 312 ? -28.253 12.385 24.030 1.00 96.88 312 ILE A N 1
ATOM 2417 C CA . ILE A 1 312 ? -27.390 11.436 23.321 1.00 96.88 312 ILE A CA 1
ATOM 2418 C C . ILE A 1 312 ? -27.018 11.999 21.947 1.00 96.88 312 ILE A C 1
ATOM 2420 O O . ILE A 1 312 ? -25.836 12.012 21.619 1.00 96.88 312 ILE A O 1
ATOM 2424 N N . ASP A 1 313 ? -27.978 12.538 21.195 1.00 97.25 313 ASP A N 1
ATOM 2425 C CA . ASP A 1 313 ? -27.733 13.125 19.872 1.00 97.25 313 ASP A CA 1
ATOM 2426 C C . ASP A 1 313 ? -26.732 14.285 19.937 1.00 97.25 313 ASP A C 1
ATOM 2428 O O . ASP A 1 313 ? -25.829 14.388 19.104 1.00 97.25 313 ASP A O 1
ATOM 2432 N N . LYS A 1 314 ? -26.823 15.121 20.980 1.00 97.69 314 LYS A N 1
ATOM 2433 C CA . LYS A 1 314 ? -25.831 16.170 21.228 1.00 97.69 314 LYS A CA 1
ATOM 2434 C C . LYS A 1 314 ? -24.422 15.590 21.403 1.00 97.69 314 LYS A C 1
ATOM 2436 O O . LYS A 1 314 ? -23.487 16.091 20.784 1.00 97.69 314 LYS A O 1
ATOM 2441 N N . HIS A 1 315 ? -24.266 14.541 22.211 1.00 97.94 315 HIS A N 1
ATOM 2442 C CA . HIS A 1 315 ? -22.964 13.904 22.420 1.00 97.94 315 HIS A CA 1
ATOM 2443 C C . HIS A 1 315 ? -22.442 13.195 21.170 1.00 97.94 315 HIS A C 1
ATOM 2445 O O . HIS A 1 315 ? -21.250 13.273 20.896 1.00 97.94 315 HIS A O 1
ATOM 2451 N N . LEU A 1 316 ? -23.309 12.550 20.386 1.00 97.56 316 LEU A N 1
ATOM 2452 C CA . LEU A 1 316 ? -22.921 11.972 19.097 1.00 97.56 316 LEU A CA 1
ATOM 2453 C C . LEU A 1 316 ? -22.353 13.052 18.164 1.00 97.56 316 LEU A C 1
ATOM 2455 O O . LEU A 1 316 ? -21.308 12.849 17.554 1.00 97.56 316 LEU A O 1
ATOM 2459 N N . ASN A 1 317 ? -22.988 14.227 18.109 1.00 97.94 317 ASN A N 1
ATOM 2460 C CA . ASN A 1 317 ? -22.496 15.358 17.322 1.00 97.94 317 ASN A CA 1
ATOM 2461 C C . ASN A 1 317 ? -21.141 15.896 17.831 1.00 97.94 317 ASN A C 1
ATOM 2463 O O . ASN A 1 317 ? -20.244 16.144 17.032 1.00 97.94 317 ASN A O 1
ATOM 2467 N N . GLU A 1 318 ? -20.969 16.043 19.150 1.00 98.19 318 GLU A N 1
ATOM 2468 C CA . GLU A 1 318 ? -19.695 16.468 19.761 1.00 98.19 318 GLU A CA 1
ATOM 2469 C C . GLU A 1 318 ? -18.555 15.471 19.466 1.00 98.19 318 GLU A C 1
ATOM 2471 O O . GLU A 1 318 ? -17.442 15.878 19.133 1.00 98.19 318 GLU A O 1
ATOM 2476 N N . LEU A 1 319 ? -18.832 14.164 19.541 1.00 98.06 319 LEU A N 1
ATOM 2477 C CA . LEU A 1 319 ? -17.862 13.110 19.229 1.00 98.06 319 LEU A CA 1
ATOM 2478 C C . LEU A 1 319 ? -17.491 13.088 17.739 1.00 98.06 319 LEU A C 1
ATOM 2480 O O . LEU A 1 319 ? -16.314 12.935 17.416 1.00 98.06 319 LEU A O 1
ATOM 2484 N N . ASN A 1 320 ? -18.458 13.293 16.839 1.00 97.88 320 ASN A N 1
ATOM 2485 C CA . ASN A 1 320 ? -18.193 13.397 15.402 1.00 97.88 320 ASN A CA 1
ATOM 2486 C C . ASN A 1 320 ? -17.293 14.597 15.075 1.00 97.88 320 ASN A C 1
ATOM 2488 O O . ASN A 1 320 ? -16.317 14.435 14.352 1.00 97.88 320 ASN A O 1
ATOM 2492 N N . GLN A 1 321 ? -17.539 15.767 15.673 1.00 98.00 321 GLN A N 1
ATOM 2493 C CA . GLN A 1 321 ? -16.665 16.940 15.503 1.00 98.00 321 GLN A CA 1
ATOM 2494 C C . GLN A 1 321 ? -15.237 16.672 16.000 1.00 98.00 321 GLN A C 1
ATOM 2496 O O . GLN A 1 321 ? -14.263 17.095 15.379 1.00 98.00 321 GLN A O 1
ATOM 2501 N N . ALA A 1 322 ? -15.086 15.952 17.116 1.00 98.00 322 ALA A N 1
ATOM 2502 C CA . ALA A 1 322 ? -13.768 15.563 17.610 1.00 98.00 322 ALA A CA 1
ATOM 2503 C C . ALA A 1 322 ? -13.051 14.598 16.647 1.00 98.00 322 ALA A C 1
ATOM 2505 O O . ALA A 1 322 ? -11.850 14.749 16.419 1.00 98.00 322 ALA A O 1
ATOM 2506 N N . LEU A 1 323 ? -13.774 13.645 16.049 1.00 96.50 323 LEU A N 1
ATOM 2507 C CA . LEU A 1 323 ? -13.227 12.758 15.019 1.00 96.50 323 LEU A CA 1
ATOM 2508 C C . LEU A 1 323 ? -12.828 13.512 13.750 1.00 96.50 323 LEU A C 1
ATOM 2510 O O . LEU A 1 323 ? -11.765 13.226 13.208 1.00 96.50 323 LEU A O 1
ATOM 2514 N N . GLU A 1 324 ? -13.615 14.496 13.311 1.00 96.56 324 GLU A N 1
ATOM 2515 C CA . GLU A 1 324 ? -13.259 15.358 12.177 1.00 96.56 324 GLU A CA 1
ATOM 2516 C C . GLU A 1 324 ? -11.925 16.070 12.431 1.00 96.56 324 GLU A C 1
ATOM 2518 O O . GLU A 1 324 ? -11.041 16.043 11.578 1.00 96.56 324 GLU A O 1
ATOM 2523 N N . ILE A 1 325 ? -11.716 16.618 13.634 1.00 96.81 325 ILE A N 1
ATOM 2524 C CA . ILE A 1 325 ? -10.436 17.239 14.008 1.00 96.81 325 ILE A CA 1
ATOM 2525 C C . ILE A 1 325 ? -9.299 16.211 13.970 1.00 96.81 325 ILE A C 1
ATOM 2527 O O . ILE A 1 325 ? -8.250 16.489 13.390 1.00 96.81 325 ILE A O 1
ATOM 2531 N N . ILE A 1 326 ? -9.489 15.022 14.550 1.00 96.38 326 ILE A N 1
ATOM 2532 C CA . ILE A 1 326 ? -8.461 13.967 14.540 1.00 96.38 326 ILE A CA 1
ATOM 2533 C C . ILE A 1 326 ? -8.144 13.499 13.113 1.00 96.38 326 ILE A C 1
ATOM 2535 O O . ILE A 1 326 ? -6.982 13.236 12.816 1.00 96.38 326 ILE A O 1
ATOM 2539 N N . SER A 1 327 ? -9.135 13.448 12.219 1.00 92.44 327 SER A N 1
ATOM 2540 C CA . SER A 1 327 ? -8.951 13.036 10.821 1.00 92.44 327 SER A CA 1
ATOM 2541 C C . SER A 1 327 ? -8.076 13.991 10.003 1.00 92.44 327 SER A C 1
ATOM 2543 O O . SER A 1 327 ? -7.553 13.601 8.969 1.00 92.44 327 SER A O 1
ATOM 2545 N N . THR A 1 328 ? -7.855 15.222 10.482 1.00 95.31 328 THR A N 1
ATOM 2546 C CA . THR A 1 328 ? -6.898 16.151 9.853 1.00 95.31 328 THR A CA 1
ATOM 2547 C C . THR A 1 328 ? -5.436 15.775 10.101 1.00 95.31 328 THR A C 1
ATOM 2549 O O . THR A 1 328 ? -4.542 16.312 9.447 1.00 95.31 328 THR A O 1
ATOM 2552 N N . VAL A 1 329 ? -5.176 14.874 11.053 1.00 94.62 329 VAL A N 1
ATOM 2553 C CA . VAL A 1 329 ? -3.841 14.355 11.343 1.00 94.62 329 VAL A CA 1
ATOM 2554 C C . VAL A 1 329 ? -3.672 13.021 10.611 1.00 94.62 329 VAL A C 1
ATOM 2556 O O . VAL A 1 329 ? -4.514 12.142 10.796 1.00 94.62 329 VAL A O 1
ATOM 2559 N N . PRO A 1 330 ? -2.589 12.817 9.839 1.00 93.88 330 PRO A N 1
ATOM 2560 C CA . PRO A 1 330 ? -2.350 11.581 9.093 1.00 93.88 330 PRO A CA 1
ATOM 2561 C C . PRO A 1 330 ? -1.860 10.465 10.028 1.00 93.88 330 PRO A C 1
ATOM 2563 O O . PRO A 1 330 ? -0.695 10.080 10.015 1.00 93.88 330 PRO A O 1
ATOM 2566 N N . TRP A 1 331 ? -2.737 10.000 10.917 1.00 95.62 331 TRP A N 1
ATOM 2567 C CA . TRP A 1 331 ? -2.470 8.852 11.783 1.00 95.62 331 TRP A CA 1
ATOM 2568 C C . TRP A 1 331 ? -2.930 7.538 11.140 1.00 95.62 331 TRP A C 1
ATOM 2570 O O . TRP A 1 331 ? -2.447 6.483 11.517 1.00 95.62 331 TRP A O 1
ATOM 2580 N N . HIS A 1 332 ? -3.869 7.585 10.197 1.00 95.69 332 HIS A N 1
ATOM 2581 C CA . HIS A 1 332 ? -4.389 6.397 9.525 1.00 95.69 332 HIS A CA 1
ATOM 2582 C C . HIS A 1 332 ? -3.878 6.323 8.090 1.00 95.69 332 HIS A C 1
ATOM 2584 O O . HIS A 1 332 ? -3.695 7.352 7.434 1.00 95.69 332 HIS A O 1
ATOM 2590 N N . THR A 1 333 ? -3.632 5.109 7.615 1.00 95.56 333 THR A N 1
ATOM 2591 C CA . THR A 1 333 ? -3.075 4.857 6.289 1.00 95.56 333 THR A CA 1
ATOM 2592 C C . THR A 1 333 ? -4.078 5.202 5.190 1.00 95.56 333 THR A C 1
ATOM 2594 O O . THR A 1 333 ? -5.129 4.576 5.045 1.00 95.56 333 THR A O 1
ATOM 2597 N N . GLU A 1 334 ? -3.718 6.172 4.348 1.00 94.25 334 GLU A N 1
ATOM 2598 C CA . GLU A 1 334 ? -4.470 6.489 3.139 1.00 94.25 334 GLU A CA 1
ATOM 2599 C C . GLU A 1 334 ? -4.039 5.601 1.971 1.00 94.25 334 GLU A C 1
ATOM 2601 O O . GLU A 1 334 ? -2.871 5.540 1.584 1.00 94.25 334 GLU A O 1
ATOM 2606 N N . TRP A 1 335 ? -5.017 4.921 1.378 1.00 94.25 335 TRP A N 1
ATOM 2607 C CA . TRP A 1 335 ? -4.782 3.976 0.294 1.00 94.25 335 TRP A CA 1
ATOM 2608 C C . TRP A 1 335 ? -4.941 4.632 -1.074 1.00 94.25 335 TRP A C 1
ATOM 2610 O O . TRP A 1 335 ? -6.032 5.113 -1.414 1.00 94.25 335 TRP A O 1
ATOM 2620 N N . THR A 1 336 ? -3.887 4.560 -1.884 1.00 92.81 336 THR A N 1
ATOM 2621 C CA . THR A 1 336 ? -3.901 4.864 -3.319 1.00 92.81 336 THR A CA 1
ATOM 2622 C C . THR A 1 336 ? -4.838 3.922 -4.072 1.00 92.81 336 THR A C 1
ATOM 2624 O O . THR A 1 336 ? -5.189 2.835 -3.603 1.00 92.81 336 THR A O 1
ATOM 2627 N N . TYR A 1 337 ? -5.233 4.316 -5.282 1.00 93.50 337 TYR A N 1
ATOM 2628 C CA . TYR A 1 337 ? -6.094 3.479 -6.111 1.00 93.50 337 TYR A CA 1
ATOM 2629 C C . TYR A 1 337 ? -5.459 2.110 -6.419 1.00 93.50 337 TYR A C 1
ATOM 2631 O O . TYR A 1 337 ? -6.138 1.096 -6.276 1.00 93.50 337 TYR A O 1
ATOM 2639 N N . ALA A 1 338 ? -4.162 2.054 -6.754 1.00 93.56 338 ALA A N 1
ATOM 2640 C CA . ALA A 1 338 ? -3.466 0.788 -7.003 1.00 93.56 338 ALA A CA 1
ATOM 2641 C C . ALA A 1 338 ? -3.494 -0.150 -5.786 1.00 93.56 338 ALA A C 1
ATOM 2643 O O . ALA A 1 338 ? -3.831 -1.321 -5.937 1.00 93.56 338 ALA A O 1
ATOM 2644 N N . GLN A 1 339 ? -3.227 0.360 -4.578 1.00 95.50 339 GLN A N 1
ATOM 2645 C CA . GLN A 1 339 ? -3.281 -0.451 -3.354 1.00 95.50 339 GLN A CA 1
ATOM 2646 C C . GLN A 1 339 ? -4.696 -0.965 -3.064 1.00 95.50 339 GLN A C 1
ATOM 2648 O O . GLN A 1 339 ? -4.865 -2.119 -2.682 1.00 95.50 339 GLN A O 1
ATOM 2653 N N . ARG A 1 340 ? -5.738 -0.151 -3.294 1.00 94.81 340 ARG A N 1
ATOM 2654 C CA . ARG A 1 340 ? -7.139 -0.575 -3.092 1.00 94.81 340 ARG A CA 1
ATOM 2655 C C . ARG A 1 340 ? -7.543 -1.748 -3.982 1.00 94.81 340 ARG A C 1
ATOM 2657 O O . ARG A 1 340 ? -8.444 -2.495 -3.617 1.00 94.81 340 ARG A O 1
ATOM 2664 N N . ARG A 1 341 ? -6.887 -1.943 -5.130 1.00 94.06 341 ARG A N 1
ATOM 2665 C CA . ARG A 1 341 ? -7.128 -3.110 -5.998 1.00 94.06 341 ARG A CA 1
ATOM 2666 C C . ARG A 1 341 ? -6.669 -4.425 -5.365 1.00 94.06 341 ARG A C 1
ATOM 2668 O O . ARG A 1 341 ? -7.168 -5.474 -5.760 1.00 94.06 341 ARG A O 1
ATOM 2675 N N . ASN A 1 342 ? -5.752 -4.358 -4.399 1.00 95.25 342 ASN A N 1
ATOM 2676 C CA . ASN A 1 342 ? -5.244 -5.510 -3.653 1.00 95.25 342 ASN A CA 1
ATOM 2677 C C . ASN A 1 342 ? -6.092 -5.846 -2.420 1.00 95.25 342 ASN A C 1
ATOM 2679 O O . ASN A 1 342 ? -5.807 -6.828 -1.732 1.00 95.25 342 ASN A O 1
ATOM 2683 N N . PHE A 1 343 ? -7.125 -5.049 -2.129 1.00 93.56 343 PHE A N 1
ATOM 2684 C CA . PHE A 1 343 ? -8.013 -5.317 -1.008 1.00 93.56 343 PHE A CA 1
ATOM 2685 C C . PHE A 1 343 ? -8.773 -6.628 -1.220 1.00 93.56 343 PHE A C 1
ATOM 2687 O O . PHE A 1 343 ? -9.019 -7.004 -2.374 1.00 93.56 343 PHE A O 1
ATOM 2694 N N . PRO A 1 344 ? -9.208 -7.292 -0.129 1.00 86.62 344 PRO A N 1
ATOM 2695 C CA . PRO A 1 344 ? -10.228 -8.325 -0.214 1.00 86.62 344 PRO A CA 1
ATOM 2696 C C . PRO A 1 344 ? -11.330 -7.856 -1.149 1.00 86.62 344 PRO A C 1
ATOM 2698 O O . PRO A 1 344 ? -11.956 -6.810 -0.924 1.00 86.62 344 PRO A O 1
ATOM 2701 N N . ARG A 1 345 ? -11.599 -8.640 -2.194 1.00 84.75 345 ARG A N 1
ATOM 2702 C CA . ARG A 1 345 ? -12.893 -8.515 -2.849 1.00 84.75 345 ARG A CA 1
ATOM 2703 C C . ARG A 1 345 ? -13.896 -8.785 -1.742 1.00 84.75 345 ARG A C 1
ATOM 2705 O O . ARG A 1 345 ? -13.822 -9.818 -1.081 1.00 84.75 345 ARG A O 1
ATOM 2712 N N . LYS A 1 346 ? -14.783 -7.824 -1.486 1.00 78.50 346 LYS A N 1
ATOM 2713 C CA . LYS A 1 346 ? -16.002 -8.105 -0.735 1.00 78.50 346 LYS A CA 1
ATOM 2714 C C . LYS A 1 346 ? -16.770 -9.070 -1.623 1.00 78.50 346 LYS A C 1
ATOM 2716 O O . LYS A 1 346 ? -17.548 -8.615 -2.453 1.00 78.50 346 LYS A O 1
ATOM 2721 N N . ASP A 1 347 ? -16.420 -10.354 -1.562 1.00 62.16 347 ASP A N 1
ATOM 2722 C CA . ASP A 1 347 ? -17.134 -11.412 -2.255 1.00 62.16 347 ASP A CA 1
ATOM 2723 C C . ASP A 1 347 ? -18.599 -11.159 -1.961 1.00 62.16 347 ASP A C 1
ATOM 2725 O O . ASP A 1 347 ? -18.942 -11.051 -0.782 1.00 62.16 347 ASP A O 1
ATOM 2729 N N . ASP A 1 348 ? -19.378 -10.924 -3.026 1.00 47.66 348 ASP A N 1
ATOM 2730 C CA . ASP A 1 348 ? -20.760 -10.457 -2.989 1.00 47.66 348 ASP A CA 1
ATOM 2731 C C . ASP A 1 348 ? -21.461 -11.053 -1.786 1.00 47.66 348 ASP A C 1
ATOM 2733 O O . ASP A 1 348 ? -21.826 -12.235 -1.791 1.00 47.66 348 ASP A O 1
ATOM 2737 N N . ASP A 1 349 ? -21.537 -10.205 -0.758 1.00 43.62 349 ASP A N 1
ATOM 2738 C CA . ASP A 1 349 ? -22.035 -10.471 0.573 1.00 43.62 349 ASP A CA 1
ATOM 2739 C C . ASP A 1 349 ? -23.269 -11.339 0.368 1.00 43.62 349 ASP A C 1
ATOM 2741 O O . ASP A 1 349 ? -24.304 -10.853 -0.105 1.00 43.62 349 ASP A O 1
ATOM 2745 N N . HIS A 1 350 ? -23.119 -12.652 0.585 1.00 41.88 350 HIS A N 1
ATOM 2746 C CA . HIS A 1 350 ? -24.214 -13.605 0.564 1.00 41.88 350 HIS A CA 1
ATOM 2747 C C . HIS A 1 350 ? -25.070 -13.220 1.759 1.00 41.88 350 HIS A C 1
ATOM 2749 O O . HIS A 1 350 ? -25.011 -13.853 2.806 1.00 41.88 350 HIS A O 1
ATOM 2755 N N . ARG A 1 351 ? -25.824 -12.128 1.627 1.00 36.12 351 ARG A N 1
ATOM 2756 C CA . ARG A 1 351 ? -26.874 -11.755 2.547 1.00 36.12 351 ARG A CA 1
ATOM 2757 C C . ARG A 1 351 ? -27.881 -12.885 2.418 1.00 36.12 351 ARG A C 1
ATOM 2759 O O . ARG A 1 351 ? -28.495 -13.002 1.354 1.00 36.12 351 ARG A O 1
ATOM 2766 N N . PRO A 1 352 ? -28.052 -13.746 3.433 1.00 36.69 352 PRO A N 1
ATOM 2767 C CA . PRO A 1 352 ? -29.251 -14.554 3.465 1.00 36.69 352 PRO A CA 1
ATOM 2768 C C . PRO A 1 352 ? -30.418 -13.560 3.509 1.00 36.69 352 PRO A C 1
ATOM 2770 O O . PRO A 1 352 ? -30.514 -12.752 4.435 1.00 36.69 352 PRO A O 1
ATOM 2773 N N . HIS A 1 353 ? -31.211 -13.541 2.437 1.00 37.84 353 HIS A N 1
ATOM 2774 C CA . HIS A 1 353 ? -32.469 -12.802 2.371 1.00 37.84 353 HIS A CA 1
ATOM 2775 C C . HIS A 1 353 ? -33.477 -13.335 3.386 1.00 37.84 353 HIS A C 1
ATOM 2777 O O . HIS A 1 353 ? -33.516 -14.574 3.583 1.00 37.84 353 HIS A O 1
#

Radius of gyration: 23.88 Å; chains: 1; bounding box: 74×46×58 Å